Protein AF-A0A928N614-F1 (afdb_monomer)

Mean predicted aligned error: 18.53 Å

Radius of gyration: 40.93 Å; Cα contacts (8 Å, |Δi|>4): 84; chains: 1; bounding box: 76×38×118 Å

Sequence (234 aa):
MSEKIKNEPFMEVTYNGEKIPLTYEDSVTLAQKGMNYDKLNEKNTKLSEEIKNLTKINEGLEKIAKKLNISSEELILGLEEESVKEDILSFSKDNNIPFEYAKKLKDMEEKITALEKEKEELIPIKKKNDEISEFKKIYPDIDEREIDPEILKEWEESKRPLKDVYSELTLKKMLKEKSATKSNKENEDSSSGSVAGLPEREEEFTDELIRNMSDKEFNKNFTKILKQYKKGDR

Solvent-accessible surface area (backbone atoms only — not comparable to full-atom values): 13416 Å² total; per-residue (Å²): 135,78,70,70,72,54,75,42,73,65,48,76,46,75,57,98,86,43,78,41,76,30,27,56,64,55,48,52,51,51,50,54,51,48,56,51,47,51,55,49,48,55,50,49,52,52,50,51,51,50,50,54,50,50,52,53,50,50,54,51,46,45,54,51,14,59,74,72,73,46,51,51,66,57,48,49,53,53,51,50,54,48,51,52,50,50,53,32,47,50,53,8,60,77,68,73,43,58,54,74,56,34,44,52,50,51,59,46,50,55,51,49,53,51,52,50,52,52,47,61,64,45,48,60,56,49,52,50,52,52,45,50,53,53,33,41,72,78,40,71,88,56,58,82,86,73,57,54,68,70,47,55,49,49,28,72,72,67,75,50,61,55,54,57,46,45,53,54,52,52,50,51,49,54,50,49,51,53,50,51,53,48,52,49,48,53,49,51,66,58,61,74,60,75,96,77,82,74,84,74,77,80,80,80,82,46,77,68,57,64,70,71,48,52,74,70,55,44,65,73,41,42,73,58,52,55,52,53,58,68,63,67,79,113

Secondary structure (DSSP, 8-state):
--SGGGSSEEEEEEETTEEEEEEHHHHHHHHHHHHHHHHHHHHHHHHHHHHHHHHHHHHHHHHHHHHHTS-HHHHHHHHHHHHHHHHHHHHHHHTT--HHHHHHHHHHHHHHHHHHHHHHHHHHHHHHHHHHHHHHHH-TTS-GGGS-HHHHHHHHHH---HHHHHHHHHHHHHHHHHHHHHHHHHHHHHHTS-------------HHHHHHS-HHHHHHHHHHHHHHHHHH--

Foldseek 3Di:
DPPVLQPDQPDWDQDPNDTDGDGPVRVVVVVVVVVVVVVVVVVVVVVVVVVVVVVVVLVVLCVVCVVVVHDSVVSVVVVVVVVVLVVLVVVCVVVVHDSVVSVVVVVVVVVVVVVVVVVVVVVVVVVVVVLVVVQCVVCVPDDPVPQDPVLVVCCVVVVDRSNVSSVVVVVVVVVVVVVVVVVVVVCVVVVVDDPPDDPDPLPDCDPVNLVPDDPVVCVVCVVVNVVNVVVVPD

pLDDT: mean 82.35, std 13.2, range [36.09, 96.31]

Structure (mmCIF, N/CA/C/O backbone):
data_AF-A0A928N614-F1
#
_entry.id   AF-A0A928N614-F1
#
loop_
_atom_site.group_PDB
_atom_site.id
_atom_site.type_symbol
_atom_site.label_atom_id
_atom_site.label_alt_id
_atom_site.label_comp_id
_atom_site.label_asym_id
_atom_site.label_entity_id
_atom_site.label_seq_id
_atom_site.pdbx_PDB_ins_code
_atom_site.Cartn_x
_atom_site.Cartn_y
_atom_site.Cartn_z
_atom_site.occupancy
_atom_site.B_iso_or_equiv
_atom_site.auth_seq_id
_atom_site.auth_comp_id
_atom_site.auth_asym_id
_atom_site.auth_atom_id
_atom_site.pdbx_PDB_model_num
ATOM 1 N N . MET A 1 1 ? -7.645 -11.265 48.212 1.00 41.94 1 MET A N 1
ATOM 2 C CA . MET A 1 1 ? -6.219 -11.419 48.600 1.00 41.94 1 MET A CA 1
ATOM 3 C C . MET A 1 1 ? -5.239 -11.127 47.450 1.00 41.94 1 MET A C 1
ATOM 5 O O . MET A 1 1 ? -4.048 -11.310 47.636 1.00 41.94 1 MET A O 1
ATOM 9 N N . SER A 1 2 ? -5.686 -10.628 46.293 1.00 48.91 2 SER A N 1
ATOM 10 C CA . SER A 1 2 ? -4.877 -10.517 45.065 1.00 48.91 2 SER A CA 1
ATOM 11 C C . SER A 1 2 ? -4.183 -9.165 44.835 1.00 48.91 2 SER A C 1
ATOM 13 O O . SER A 1 2 ? -3.320 -9.083 43.971 1.00 48.91 2 SER A O 1
ATOM 15 N N . GLU A 1 3 ? -4.519 -8.111 45.584 1.00 47.66 3 GLU A N 1
ATOM 16 C CA . GLU A 1 3 ? -3.975 -6.760 45.335 1.00 47.66 3 GLU A CA 1
ATOM 17 C C . GLU A 1 3 ? -2.678 -6.449 46.096 1.00 47.66 3 GLU A C 1
ATOM 19 O O . GLU A 1 3 ? -1.889 -5.630 45.637 1.00 47.66 3 GLU A O 1
ATOM 24 N N . LYS A 1 4 ? -2.399 -7.122 47.224 1.00 47.91 4 LYS A N 1
ATOM 25 C CA . LYS A 1 4 ? -1.196 -6.836 48.034 1.00 47.91 4 LYS A CA 1
ATOM 26 C C . LYS A 1 4 ? 0.117 -7.288 47.387 1.00 47.91 4 LYS A C 1
ATOM 28 O O . LYS A 1 4 ? 1.142 -6.676 47.640 1.00 47.91 4 LYS A O 1
ATOM 33 N N . ILE A 1 5 ? 0.080 -8.299 46.517 1.00 51.88 5 ILE A N 1
ATOM 34 C CA . ILE A 1 5 ? 1.278 -8.853 45.858 1.00 51.88 5 ILE A CA 1
ATOM 35 C C . ILE A 1 5 ? 1.792 -7.917 44.743 1.00 51.88 5 ILE A C 1
ATOM 37 O O . ILE A 1 5 ? 2.942 -8.011 44.331 1.00 51.88 5 ILE A O 1
ATOM 41 N N . LYS A 1 6 ? 0.966 -6.977 44.260 1.00 54.50 6 LYS A N 1
ATOM 42 C CA . LYS A 1 6 ? 1.327 -6.089 43.143 1.00 54.50 6 LYS A CA 1
ATOM 43 C C . LYS A 1 6 ? 2.288 -4.953 43.512 1.00 54.50 6 LYS A C 1
ATOM 45 O O . LYS A 1 6 ? 3.012 -4.496 42.640 1.00 54.50 6 LYS A O 1
ATOM 50 N N . ASN A 1 7 ? 2.311 -4.524 44.776 1.00 58.12 7 ASN A N 1
ATOM 51 C CA . ASN A 1 7 ? 3.038 -3.322 45.210 1.00 58.12 7 ASN A CA 1
ATOM 52 C C . ASN A 1 7 ? 4.252 -3.606 46.108 1.00 58.12 7 ASN A C 1
ATOM 54 O O . ASN A 1 7 ? 4.853 -2.667 46.626 1.00 58.12 7 ASN A O 1
ATOM 58 N N . GLU A 1 8 ? 4.616 -4.872 46.321 1.00 69.75 8 GLU A N 1
ATOM 59 C CA . GLU A 1 8 ? 5.829 -5.200 47.071 1.00 69.75 8 GLU A CA 1
ATOM 60 C C . GLU A 1 8 ? 7.064 -5.146 46.156 1.00 69.75 8 GLU A C 1
ATOM 62 O O . GLU A 1 8 ? 6.994 -5.566 44.994 1.00 69.75 8 GLU A O 1
ATOM 67 N N . PRO A 1 9 ? 8.199 -4.615 46.652 1.00 74.19 9 PRO A N 1
ATOM 68 C CA . PRO A 1 9 ? 9.441 -4.583 45.896 1.00 74.19 9 PRO A CA 1
ATOM 69 C C . PRO A 1 9 ? 9.894 -6.018 45.611 1.00 74.19 9 PRO A C 1
ATOM 71 O O . PRO A 1 9 ? 10.203 -6.788 46.517 1.00 74.19 9 PRO A O 1
ATOM 74 N N . PHE A 1 10 ? 9.893 -6.373 44.330 1.00 79.19 10 PHE A N 1
ATOM 75 C CA . PHE A 1 10 ? 10.194 -7.710 43.831 1.00 79.19 10 PHE A CA 1
ATOM 76 C C . PHE A 1 10 ? 11.683 -7.871 43.505 1.00 79.19 10 PHE A C 1
ATOM 78 O O . PHE A 1 10 ? 12.257 -8.934 43.733 1.00 79.19 10 PHE A O 1
ATOM 85 N N . MET A 1 11 ? 12.323 -6.820 42.986 1.00 80.38 11 MET A N 1
ATOM 86 C CA . MET A 1 11 ? 13.751 -6.817 42.662 1.00 80.38 11 MET A CA 1
ATOM 87 C C . MET A 1 11 ? 14.337 -5.404 42.693 1.00 80.38 11 MET A C 1
ATOM 89 O O . MET A 1 11 ? 13.613 -4.432 42.515 1.00 80.38 11 MET A O 1
ATOM 93 N N . GLU A 1 12 ? 15.653 -5.278 42.861 1.00 82.69 12 GLU A N 1
ATOM 94 C CA . GLU A 1 12 ? 16.365 -4.004 42.707 1.00 82.69 12 GLU A CA 1
ATOM 95 C C . GLU A 1 12 ? 17.097 -3.964 41.365 1.00 82.69 12 GLU A C 1
ATOM 97 O O . GLU A 1 12 ? 17.785 -4.917 40.993 1.00 82.69 12 GLU A O 1
ATOM 102 N N . VAL A 1 13 ? 16.973 -2.848 40.647 1.00 82.12 13 VAL A N 1
ATOM 103 C CA . VAL A 1 13 ? 17.718 -2.593 39.409 1.00 82.12 13 VAL A CA 1
ATOM 104 C C . VAL A 1 13 ? 18.521 -1.312 39.566 1.00 82.12 13 VAL A C 1
ATOM 106 O O . VAL A 1 13 ? 18.032 -0.311 40.087 1.00 82.12 13 VAL A O 1
ATOM 109 N N . THR A 1 14 ? 19.768 -1.341 39.105 1.00 82.44 14 THR A N 1
ATOM 110 C CA . THR A 1 14 ? 20.624 -0.157 39.075 1.00 82.44 14 THR A CA 1
ATOM 111 C C . THR A 1 14 ? 20.355 0.627 37.797 1.00 82.44 14 THR A C 1
ATOM 113 O O . THR A 1 14 ? 20.657 0.147 36.705 1.00 82.44 14 THR A O 1
ATOM 116 N N . TYR A 1 15 ? 19.829 1.843 37.921 1.00 77.56 15 TYR A N 1
ATOM 117 C CA . TYR A 1 15 ? 19.638 2.768 36.805 1.00 77.56 15 TYR A CA 1
ATOM 118 C C . TYR A 1 15 ? 20.447 4.037 37.074 1.00 77.56 15 TYR A C 1
ATOM 120 O O . TYR A 1 15 ? 20.303 4.655 38.123 1.00 77.56 15 TYR A O 1
ATOM 128 N N . ASN A 1 16 ? 21.353 4.396 36.158 1.00 77.75 16 ASN A N 1
ATOM 129 C CA . ASN A 1 16 ? 22.266 5.543 36.300 1.00 77.75 16 ASN A CA 1
ATOM 130 C C . ASN A 1 16 ? 23.069 5.577 37.621 1.00 77.75 16 ASN A C 1
ATOM 132 O O . ASN A 1 16 ? 23.417 6.644 38.115 1.00 77.75 16 ASN A O 1
ATOM 136 N N . GLY A 1 17 ? 23.388 4.407 38.183 1.00 81.00 17 GLY A N 1
ATOM 137 C CA . GLY A 1 17 ? 24.164 4.273 39.423 1.00 81.00 17 GLY A CA 1
ATOM 138 C C . GLY A 1 17 ? 23.334 4.275 40.711 1.00 81.00 17 GLY A C 1
ATOM 139 O O . GLY A 1 17 ? 23.876 3.949 41.765 1.00 81.00 17 GLY A O 1
ATOM 140 N N . GLU A 1 18 ? 22.031 4.553 40.639 1.00 80.31 18 GLU A N 1
ATOM 141 C CA . GLU A 1 18 ? 21.114 4.473 41.779 1.00 80.31 18 GLU A CA 1
ATOM 142 C C . GLU A 1 18 ? 20.377 3.131 41.792 1.00 80.31 18 GLU A C 1
ATOM 144 O O . GLU A 1 18 ? 19.958 2.623 40.748 1.00 80.31 18 GLU A O 1
ATOM 149 N N . LYS A 1 19 ? 20.229 2.537 42.981 1.00 85.38 19 LYS A N 1
ATOM 150 C CA . LYS A 1 19 ? 19.468 1.297 43.171 1.00 85.38 19 LYS A CA 1
ATOM 151 C C . LYS A 1 19 ? 17.994 1.633 43.336 1.00 85.38 19 LYS A C 1
ATOM 153 O O . LYS A 1 19 ? 17.614 2.256 44.325 1.00 85.38 19 LYS A O 1
ATOM 158 N N . ILE A 1 20 ? 17.181 1.209 42.378 1.00 84.38 20 ILE A N 1
ATOM 159 C CA . ILE A 1 20 ? 15.742 1.451 42.371 1.00 84.38 20 ILE A CA 1
ATOM 160 C C . ILE A 1 20 ? 15.031 0.125 42.670 1.00 84.38 20 ILE A C 1
ATOM 162 O O . ILE A 1 20 ? 15.214 -0.838 41.916 1.00 84.38 20 ILE A O 1
ATOM 166 N N . PRO A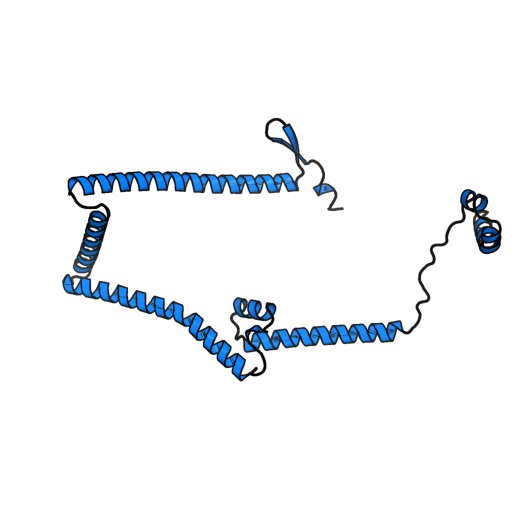 1 21 ? 14.228 0.043 43.746 1.00 82.19 21 PRO A N 1
ATOM 167 C CA . PRO A 1 21 ? 13.369 -1.108 43.976 1.00 82.19 21 PRO A CA 1
ATOM 168 C C . PRO A 1 21 ? 12.207 -1.086 42.974 1.00 82.19 21 PRO A C 1
ATOM 170 O O . PRO A 1 21 ? 11.504 -0.086 42.843 1.00 82.19 21 PRO A O 1
ATOM 173 N N . LEU A 1 22 ? 12.006 -2.192 42.263 1.00 82.50 22 LEU A N 1
ATOM 174 C CA . LEU A 1 22 ? 10.948 -2.381 41.275 1.00 82.50 22 LEU A CA 1
ATOM 175 C C . LEU A 1 22 ? 9.937 -3.412 41.761 1.00 82.50 22 LEU A C 1
ATOM 177 O O . LEU A 1 22 ? 10.295 -4.459 42.307 1.00 82.50 22 LEU A O 1
ATOM 181 N N . THR A 1 23 ? 8.664 -3.132 41.505 1.00 87.12 23 THR A N 1
ATOM 182 C CA . THR A 1 23 ? 7.587 -4.110 41.664 1.00 87.12 23 THR A CA 1
ATOM 183 C C . THR A 1 23 ? 7.607 -5.117 40.509 1.00 87.12 23 THR A C 1
ATOM 185 O O . THR A 1 23 ? 8.233 -4.898 39.466 1.00 87.12 23 THR A O 1
ATOM 188 N N . TYR A 1 24 ? 6.900 -6.238 40.666 1.00 80.62 24 TYR A N 1
ATOM 189 C CA . TYR A 1 24 ? 6.773 -7.234 39.599 1.00 80.62 24 TYR A CA 1
ATOM 190 C C . TYR A 1 24 ? 6.153 -6.638 38.318 1.00 80.62 24 TYR A C 1
ATOM 192 O O . TYR A 1 24 ? 6.678 -6.850 37.226 1.00 80.62 24 TYR A O 1
ATOM 200 N N . GLU A 1 25 ? 5.085 -5.843 38.436 1.00 82.12 25 GLU A N 1
ATOM 201 C CA . GLU A 1 25 ? 4.383 -5.239 37.290 1.00 82.12 25 GLU A CA 1
ATOM 202 C C . GLU A 1 25 ? 5.263 -4.212 36.550 1.00 82.12 25 GLU A C 1
ATOM 204 O O . GLU A 1 25 ? 5.321 -4.210 35.313 1.00 82.12 25 GLU A O 1
ATOM 209 N N . ASP A 1 26 ? 6.042 -3.420 37.293 1.00 82.62 26 ASP A N 1
ATOM 210 C CA . ASP A 1 26 ? 7.002 -2.476 36.713 1.00 82.62 26 ASP A CA 1
ATOM 211 C C . ASP A 1 26 ? 8.155 -3.196 36.007 1.00 82.62 26 ASP A C 1
ATOM 213 O O . ASP A 1 26 ? 8.561 -2.790 34.916 1.00 82.62 26 ASP A O 1
ATOM 217 N N . SER A 1 27 ? 8.652 -4.301 36.577 1.00 81.00 27 SER A N 1
ATOM 218 C CA . SER A 1 27 ? 9.713 -5.105 35.958 1.00 81.00 27 SER A CA 1
ATOM 219 C C . SER A 1 27 ? 9.273 -5.722 34.626 1.00 81.00 27 SER A C 1
ATOM 221 O O . SER A 1 27 ? 10.011 -5.657 33.642 1.00 81.00 27 SER A O 1
ATOM 223 N N . VAL A 1 28 ? 8.040 -6.237 34.549 1.00 83.62 28 VAL A N 1
ATOM 224 C CA . VAL A 1 28 ? 7.465 -6.781 33.311 1.00 83.62 28 VAL A CA 1
ATOM 225 C C . VAL A 1 28 ? 7.291 -5.672 32.276 1.00 83.62 28 VAL A C 1
ATOM 227 O O . VAL A 1 28 ? 7.656 -5.847 31.113 1.00 83.62 28 VAL A O 1
ATOM 230 N N . THR A 1 29 ? 6.794 -4.509 32.697 1.00 84.81 29 THR A N 1
ATOM 231 C CA . THR A 1 29 ? 6.603 -3.350 31.817 1.00 84.81 29 THR A CA 1
ATOM 232 C C . THR A 1 29 ? 7.933 -2.834 31.264 1.00 84.81 29 THR A C 1
ATOM 234 O O . THR A 1 29 ? 8.040 -2.544 30.071 1.00 84.81 29 THR A O 1
ATOM 237 N N . LEU A 1 30 ? 8.971 -2.737 32.098 1.00 85.62 30 LEU A N 1
ATOM 238 C CA . LEU A 1 30 ? 10.314 -2.334 31.676 1.00 85.62 30 LEU A CA 1
ATOM 239 C C . LEU A 1 30 ? 10.966 -3.375 30.764 1.00 85.62 30 LEU A C 1
ATOM 241 O O . LEU A 1 30 ? 11.569 -2.993 29.765 1.00 85.62 30 LEU A O 1
ATOM 245 N N . ALA A 1 31 ? 10.786 -4.670 31.036 1.00 84.88 31 ALA A N 1
ATOM 246 C CA . ALA A 1 31 ? 11.266 -5.738 30.162 1.00 84.88 31 ALA A CA 1
ATOM 247 C C . ALA A 1 31 ? 10.588 -5.689 28.782 1.00 84.88 31 ALA A C 1
ATOM 249 O O . ALA A 1 31 ? 11.266 -5.758 27.758 1.00 84.88 31 ALA A O 1
ATOM 250 N N . GLN A 1 32 ? 9.267 -5.487 28.732 1.00 85.19 32 GLN A N 1
ATOM 251 C CA . GLN A 1 32 ? 8.533 -5.310 27.474 1.00 85.19 32 GLN A CA 1
ATOM 252 C C . GLN A 1 32 ? 8.999 -4.063 26.712 1.00 85.19 32 GLN A C 1
ATOM 254 O O . GLN A 1 32 ? 9.184 -4.113 25.496 1.00 85.19 32 GLN A O 1
ATOM 259 N N . LYS A 1 33 ? 9.230 -2.948 27.416 1.00 87.25 33 LYS A N 1
ATOM 260 C CA . LYS A 1 33 ? 9.783 -1.724 26.819 1.00 87.25 33 LYS A CA 1
ATOM 261 C C . LYS A 1 33 ? 11.199 -1.937 26.288 1.00 87.25 33 LYS A C 1
ATOM 263 O O . LYS A 1 33 ? 11.472 -1.483 25.184 1.00 87.25 33 LYS A O 1
ATOM 268 N N . GLY A 1 34 ? 12.053 -2.658 27.013 1.00 86.94 34 GLY A N 1
ATOM 269 C CA . GLY A 1 34 ? 13.394 -3.042 26.566 1.00 86.94 34 GLY A CA 1
ATOM 270 C C . GLY A 1 34 ? 13.348 -3.883 25.293 1.00 86.94 34 GLY A C 1
ATOM 271 O O . GLY A 1 34 ? 13.943 -3.504 24.294 1.00 86.94 34 GLY A O 1
ATOM 272 N N . MET A 1 35 ? 12.525 -4.937 25.266 1.00 86.25 35 MET A N 1
ATOM 273 C CA . MET A 1 35 ? 12.340 -5.770 24.068 1.00 86.25 35 MET A CA 1
ATOM 274 C C . MET A 1 35 ? 11.818 -4.975 22.863 1.00 86.25 35 MET A C 1
ATOM 276 O O . MET A 1 35 ? 12.218 -5.222 21.726 1.00 86.25 35 MET A O 1
ATOM 280 N N . ASN A 1 36 ? 10.910 -4.023 23.088 1.00 88.44 36 ASN A N 1
ATOM 281 C CA . ASN A 1 36 ? 10.414 -3.151 22.025 1.00 88.44 36 ASN A CA 1
ATOM 282 C C . ASN A 1 36 ? 11.480 -2.149 21.563 1.00 88.44 36 ASN A C 1
ATOM 284 O O . ASN A 1 36 ? 11.568 -1.872 20.367 1.00 88.44 36 ASN A O 1
ATOM 288 N N . TYR A 1 37 ? 12.292 -1.629 22.485 1.00 88.50 37 TYR A N 1
ATOM 289 C CA . TYR A 1 37 ? 13.404 -0.736 22.178 1.00 88.50 37 TYR A CA 1
ATOM 290 C C . TYR A 1 37 ? 14.489 -1.451 21.372 1.00 88.50 37 TYR A C 1
ATOM 292 O O . TYR A 1 37 ? 14.928 -0.910 20.364 1.00 88.50 37 TYR A O 1
ATOM 300 N N . ASP A 1 38 ? 14.845 -2.683 21.734 1.00 88.38 38 ASP A N 1
ATOM 301 C CA . ASP A 1 38 ? 15.808 -3.499 20.992 1.00 88.38 38 ASP A CA 1
ATOM 302 C C . ASP A 1 38 ? 15.326 -3.756 19.563 1.00 88.38 38 ASP A C 1
ATOM 304 O O . ASP A 1 38 ? 16.053 -3.488 18.609 1.00 88.38 38 ASP A O 1
ATOM 308 N N . LYS A 1 39 ? 14.059 -4.157 19.383 1.00 90.31 39 LYS A N 1
ATOM 309 C CA . LYS A 1 39 ? 13.456 -4.323 18.047 1.00 90.31 39 LYS A CA 1
ATOM 310 C C . LYS A 1 39 ? 13.459 -3.028 17.237 1.00 90.31 39 LYS A C 1
ATOM 312 O O . LYS A 1 39 ? 13.706 -3.049 16.031 1.00 90.31 39 LYS A O 1
ATOM 317 N N . LEU A 1 40 ? 13.154 -1.899 17.875 1.00 89.44 40 LEU A N 1
ATOM 318 C CA . LEU A 1 40 ? 13.176 -0.593 17.221 1.00 89.44 40 LEU A CA 1
ATOM 319 C C . LEU A 1 40 ? 14.604 -0.200 16.831 1.00 89.44 40 LEU A C 1
ATOM 321 O O . LEU A 1 40 ? 14.820 0.298 15.729 1.00 89.44 40 LEU A O 1
ATOM 325 N N . ASN A 1 41 ? 15.574 -0.457 17.704 1.00 92.19 41 ASN A N 1
ATOM 326 C CA . ASN A 1 41 ? 16.980 -0.191 17.455 1.00 92.19 41 ASN A CA 1
ATOM 327 C C . ASN A 1 41 ? 17.514 -1.071 16.318 1.00 92.19 41 ASN A C 1
ATOM 329 O O . ASN A 1 41 ? 18.122 -0.543 15.399 1.00 92.19 41 ASN A O 1
ATOM 333 N N . GLU A 1 42 ? 17.195 -2.368 16.296 1.00 91.00 42 GLU A N 1
ATOM 334 C CA . GLU A 1 42 ? 17.503 -3.266 15.174 1.00 91.00 42 GLU A CA 1
ATOM 335 C C . GLU A 1 42 ? 16.880 -2.797 13.853 1.00 91.00 42 GLU A C 1
ATOM 337 O O . GLU A 1 42 ? 17.496 -2.890 12.792 1.00 91.00 42 GLU A O 1
ATOM 342 N N . LYS A 1 43 ? 15.641 -2.295 13.885 1.00 91.56 43 LYS A N 1
ATOM 343 C CA . LYS A 1 43 ? 15.010 -1.721 12.693 1.00 91.56 43 LYS A CA 1
ATOM 344 C C . LYS A 1 43 ? 15.743 -0.457 12.244 1.00 91.56 43 LYS A C 1
ATOM 346 O O . LYS A 1 43 ? 15.982 -0.285 11.054 1.00 91.56 43 LYS A O 1
ATOM 351 N N . ASN A 1 44 ? 16.124 0.405 13.182 1.00 90.62 44 ASN A N 1
ATOM 352 C CA . ASN A 1 44 ? 16.846 1.639 12.891 1.00 90.62 44 ASN A CA 1
ATOM 353 C C . ASN A 1 44 ? 18.264 1.382 12.374 1.00 90.62 44 ASN A C 1
ATOM 355 O O . ASN A 1 44 ? 18.705 2.085 11.468 1.00 90.62 44 ASN A O 1
ATOM 359 N N . THR A 1 45 ? 18.974 0.381 12.898 1.00 91.94 45 THR A N 1
ATOM 360 C CA . THR A 1 45 ? 20.296 0.003 12.386 1.00 91.94 45 THR A CA 1
ATOM 361 C C . THR A 1 45 ? 20.187 -0.531 10.964 1.00 91.94 45 THR A C 1
ATOM 363 O O . THR A 1 45 ? 20.901 -0.037 10.095 1.00 91.94 45 THR A O 1
ATOM 366 N N . LYS A 1 46 ? 19.228 -1.427 10.690 1.00 92.56 46 LYS A N 1
ATOM 367 C CA . LYS A 1 46 ? 18.942 -1.914 9.328 1.00 92.56 46 LYS A CA 1
ATOM 368 C C . LYS A 1 46 ? 18.611 -0.774 8.366 1.00 92.56 46 LYS A C 1
ATOM 370 O O . LYS A 1 46 ? 19.209 -0.686 7.301 1.00 92.56 46 LYS A O 1
ATOM 375 N N . LEU A 1 47 ? 17.718 0.136 8.760 1.00 92.75 47 LEU A N 1
ATOM 376 C CA . LEU A 1 47 ? 17.371 1.306 7.948 1.00 92.75 47 LEU A CA 1
ATOM 377 C C . LEU A 1 47 ? 18.578 2.225 7.725 1.00 92.75 47 LEU A C 1
ATOM 379 O O . LEU A 1 47 ? 18.769 2.740 6.630 1.00 92.75 47 LEU A O 1
ATOM 383 N N . SER A 1 48 ? 19.423 2.427 8.738 1.00 91.94 48 SER A N 1
ATOM 384 C CA . SER A 1 48 ? 20.641 3.231 8.599 1.00 91.94 48 SER A CA 1
ATOM 385 C C . SER A 1 48 ? 21.641 2.596 7.630 1.00 91.94 48 SER A C 1
ATOM 387 O O . SER A 1 48 ? 22.266 3.303 6.839 1.00 91.94 48 SER A O 1
ATOM 389 N N . GLU A 1 49 ? 21.792 1.273 7.663 1.00 92.81 49 GLU A N 1
ATOM 390 C CA . GLU A 1 49 ? 22.612 0.529 6.704 1.00 92.81 49 GLU A CA 1
ATOM 391 C C . GLU A 1 49 ? 22.046 0.616 5.284 1.00 92.81 49 GLU A C 1
ATOM 393 O O . GLU A 1 49 ? 22.797 0.877 4.344 1.00 92.81 49 GLU A O 1
ATOM 398 N N . GLU A 1 50 ? 20.730 0.478 5.129 1.00 93.12 50 GLU A N 1
ATOM 399 C CA . GLU A 1 50 ? 20.039 0.624 3.848 1.00 93.12 50 GLU A CA 1
ATOM 400 C C . GLU A 1 50 ? 20.221 2.030 3.267 1.00 93.12 50 GLU A C 1
ATOM 402 O O . GLU A 1 50 ? 20.645 2.167 2.122 1.00 93.12 50 GLU A O 1
ATOM 407 N N . ILE A 1 51 ? 20.032 3.077 4.078 1.00 92.25 51 ILE A N 1
ATOM 408 C CA . ILE A 1 51 ? 20.284 4.466 3.674 1.00 92.25 51 ILE A CA 1
ATOM 409 C C . ILE A 1 51 ? 21.735 4.638 3.222 1.00 92.25 51 ILE A C 1
ATOM 411 O O . ILE A 1 51 ? 21.976 5.194 2.155 1.00 92.25 51 ILE A O 1
ATOM 415 N N . LYS A 1 52 ? 22.714 4.122 3.978 1.00 93.69 52 LYS A N 1
ATOM 416 C CA . LYS A 1 52 ? 24.131 4.191 3.581 1.00 93.69 52 LYS A CA 1
ATOM 417 C C . LYS A 1 52 ? 24.389 3.496 2.245 1.00 93.69 52 LYS A C 1
ATOM 419 O O . LYS A 1 52 ? 25.204 3.980 1.459 1.00 93.69 52 LYS A O 1
ATOM 424 N N . ASN A 1 53 ? 23.735 2.367 1.989 1.00 92.69 53 ASN A N 1
ATOM 425 C CA . ASN A 1 53 ? 23.861 1.655 0.721 1.00 92.69 53 ASN A CA 1
ATOM 426 C C . ASN A 1 53 ? 23.231 2.449 -0.430 1.00 92.69 53 ASN A C 1
ATOM 428 O O . ASN A 1 53 ? 23.874 2.610 -1.465 1.00 92.69 53 ASN A O 1
ATOM 432 N N . LEU A 1 54 ? 22.039 3.018 -0.230 1.00 91.62 54 LEU A N 1
ATOM 433 C CA . LEU A 1 54 ? 21.375 3.878 -1.212 1.00 91.62 54 LEU A CA 1
ATOM 434 C C . LEU A 1 54 ? 22.203 5.128 -1.529 1.00 91.62 54 LEU A C 1
ATOM 436 O O . LEU A 1 54 ? 22.373 5.461 -2.699 1.00 91.62 54 LEU A O 1
ATOM 440 N N . THR A 1 55 ? 22.798 5.776 -0.522 1.00 91.31 55 THR A N 1
ATOM 441 C CA . THR A 1 55 ? 23.702 6.915 -0.738 1.00 91.31 55 THR A CA 1
ATOM 442 C C . THR A 1 55 ? 24.889 6.521 -1.615 1.00 91.31 55 THR A C 1
ATOM 444 O O . THR A 1 55 ? 25.189 7.218 -2.579 1.00 91.31 55 THR A O 1
ATOM 447 N N . LYS A 1 56 ? 25.533 5.377 -1.346 1.00 92.69 56 LYS A N 1
ATOM 448 C CA . LYS A 1 56 ? 26.655 4.886 -2.168 1.00 92.69 56 LYS A CA 1
ATOM 449 C C . LYS A 1 56 ? 26.241 4.591 -3.609 1.00 92.69 56 LYS A C 1
ATOM 451 O O . LYS A 1 56 ? 27.007 4.881 -4.526 1.00 92.69 56 LYS A O 1
ATOM 456 N N . ILE A 1 57 ? 25.061 4.002 -3.808 1.00 91.19 57 ILE A N 1
ATOM 457 C CA . ILE A 1 57 ? 24.508 3.746 -5.144 1.00 91.19 57 ILE A CA 1
ATOM 458 C C . ILE A 1 57 ? 24.291 5.073 -5.870 1.00 91.19 57 ILE A C 1
ATOM 460 O O . ILE A 1 57 ? 24.762 5.225 -6.994 1.00 91.19 57 ILE A O 1
ATOM 464 N N . ASN A 1 58 ? 23.667 6.049 -5.209 1.00 89.75 58 ASN A N 1
ATOM 465 C CA . ASN A 1 58 ? 23.397 7.354 -5.800 1.00 89.75 58 ASN A CA 1
ATOM 466 C C . ASN A 1 58 ? 24.692 8.098 -6.167 1.00 89.75 58 ASN A C 1
ATOM 468 O O . ASN A 1 58 ? 24.834 8.587 -7.281 1.00 89.75 58 ASN A O 1
ATOM 472 N N . GLU A 1 59 ? 25.701 8.087 -5.291 1.00 91.62 59 GLU A N 1
ATOM 473 C CA . GLU A 1 59 ? 27.035 8.617 -5.609 1.00 91.62 59 GLU A CA 1
ATOM 474 C C . GLU A 1 59 ? 27.683 7.905 -6.810 1.00 91.62 59 GLU A C 1
ATOM 476 O O . GLU A 1 59 ? 28.425 8.514 -7.586 1.00 91.62 59 GLU A O 1
ATOM 481 N N . GLY A 1 60 ? 27.451 6.597 -6.952 1.00 90.62 60 GLY A N 1
ATOM 482 C CA . GLY A 1 60 ? 27.880 5.810 -8.105 1.00 90.62 60 GLY A CA 1
ATOM 483 C C . GLY A 1 60 ? 27.198 6.262 -9.396 1.00 90.62 60 GLY A C 1
ATOM 484 O O . GLY A 1 60 ? 27.887 6.525 -10.384 1.00 90.62 60 GLY A O 1
ATOM 485 N N . LEU A 1 61 ? 25.872 6.412 -9.366 1.00 90.38 61 LEU A N 1
ATOM 486 C CA . LEU A 1 61 ? 25.069 6.905 -10.487 1.00 90.38 61 LEU A CA 1
ATOM 487 C C . LEU A 1 61 ? 25.478 8.327 -10.880 1.00 90.38 61 LEU A C 1
ATOM 489 O O . LEU A 1 61 ? 25.749 8.570 -12.051 1.00 90.38 61 LEU A O 1
ATOM 493 N N . GLU A 1 62 ? 25.668 9.232 -9.918 1.00 91.81 62 GLU A N 1
ATOM 494 C CA . GLU A 1 62 ? 26.149 10.593 -10.181 1.00 91.81 62 GLU A CA 1
ATOM 495 C C . GLU A 1 62 ? 27.521 10.613 -10.864 1.00 91.81 62 GLU A C 1
ATOM 497 O O . GLU A 1 62 ? 27.780 11.436 -11.743 1.00 91.81 62 GLU A O 1
ATOM 502 N N . LYS A 1 63 ? 28.439 9.721 -10.470 1.00 93.00 63 LYS A N 1
ATOM 503 C CA . LYS A 1 63 ? 29.757 9.612 -11.119 1.00 93.00 63 LYS A CA 1
ATOM 504 C C . LYS A 1 63 ? 29.632 9.141 -12.564 1.00 93.00 63 LYS A C 1
ATOM 506 O O . LYS A 1 63 ? 30.400 9.601 -13.407 1.00 93.00 63 LYS A O 1
ATOM 511 N N . ILE A 1 64 ? 28.713 8.220 -12.847 1.00 92.25 64 ILE A N 1
ATOM 512 C CA . ILE A 1 64 ? 28.448 7.735 -14.207 1.00 92.25 64 ILE A CA 1
ATOM 513 C C . ILE A 1 64 ? 27.800 8.847 -15.035 1.00 92.25 64 ILE A C 1
ATOM 515 O O . ILE A 1 64 ? 28.305 9.164 -16.110 1.00 92.25 64 ILE A O 1
ATOM 519 N N . ALA A 1 65 ? 26.773 9.505 -14.499 1.00 93.81 65 ALA A N 1
ATOM 520 C CA . ALA A 1 65 ? 26.085 10.624 -15.134 1.00 93.81 65 ALA A CA 1
ATOM 521 C C . ALA A 1 65 ? 27.066 11.753 -15.499 1.00 93.81 65 ALA A C 1
ATOM 523 O O . ALA A 1 65 ? 27.128 12.179 -16.651 1.00 93.81 65 ALA A O 1
ATOM 524 N N . LYS A 1 66 ? 27.964 12.129 -14.572 1.00 93.44 66 LYS A N 1
ATOM 525 C CA . LYS A 1 66 ? 29.041 13.109 -14.822 1.00 93.44 66 LYS A CA 1
ATOM 526 C C . LYS A 1 66 ? 30.005 12.686 -15.933 1.00 93.44 66 LYS A C 1
ATOM 528 O O . LYS A 1 66 ? 30.438 13.537 -16.702 1.00 93.44 66 LYS A O 1
ATOM 533 N N . LYS A 1 67 ? 30.358 11.399 -16.038 1.00 94.19 67 LYS A N 1
ATOM 534 C CA . LYS A 1 67 ? 31.222 10.891 -17.126 1.00 94.19 67 LYS A CA 1
ATOM 535 C C . LYS A 1 67 ? 30.535 10.950 -18.486 1.00 94.19 67 LYS A C 1
ATOM 537 O O . LYS A 1 67 ? 31.200 11.194 -19.486 1.00 94.19 67 LYS A O 1
ATOM 542 N N . LEU A 1 68 ? 29.230 10.697 -18.505 1.00 93.69 68 LEU A N 1
ATOM 543 C CA . LEU A 1 68 ? 28.396 10.736 -19.703 1.00 93.69 68 LEU A CA 1
ATOM 544 C C . LEU A 1 68 ? 27.902 12.154 -20.032 1.00 93.69 68 LEU A C 1
ATOM 546 O O . LEU A 1 68 ? 27.315 12.358 -21.089 1.00 93.69 68 LEU A O 1
ATOM 550 N N . ASN A 1 69 ? 28.186 13.129 -19.162 1.00 94.69 69 ASN A N 1
ATOM 551 C CA . ASN A 1 69 ? 27.749 14.518 -19.273 1.00 94.69 69 ASN A CA 1
ATOM 552 C C . ASN A 1 69 ? 26.217 14.659 -19.396 1.00 94.69 69 ASN A C 1
ATOM 554 O O . ASN A 1 69 ? 25.724 15.504 -20.141 1.00 94.69 69 ASN A O 1
ATOM 558 N N . ILE A 1 70 ? 25.492 13.816 -18.658 1.00 94.31 70 ILE A N 1
ATOM 559 C CA . ILE A 1 70 ? 24.028 13.813 -18.519 1.00 94.31 70 ILE A CA 1
ATOM 560 C C . ILE A 1 70 ? 23.658 13.988 -17.043 1.00 94.31 70 ILE A C 1
ATOM 562 O O . ILE A 1 70 ? 24.510 13.837 -16.160 1.00 94.31 70 ILE A O 1
ATOM 566 N N . SER A 1 71 ? 22.400 14.310 -16.759 1.00 92.81 71 SER A N 1
ATOM 567 C CA . SER A 1 71 ? 21.896 14.325 -15.380 1.00 92.81 71 SER A CA 1
ATOM 568 C C . SER A 1 71 ? 21.704 12.906 -14.828 1.00 92.81 71 SER A C 1
ATOM 570 O O . SER A 1 71 ? 21.592 11.933 -15.578 1.00 92.81 71 SER A O 1
ATOM 572 N N . SER A 1 72 ? 21.684 12.771 -13.499 1.00 88.12 72 SER A N 1
ATOM 573 C CA . SER A 1 72 ? 21.420 11.480 -12.849 1.00 88.12 72 SER A CA 1
ATOM 574 C C . SER A 1 72 ? 20.006 10.987 -13.153 1.00 88.12 72 SER A C 1
ATOM 576 O O . SER A 1 72 ? 19.806 9.793 -13.347 1.00 88.12 72 SER A O 1
ATOM 578 N N . GLU A 1 73 ? 19.044 11.902 -13.250 1.00 89.88 73 GLU A N 1
ATOM 579 C CA . GLU A 1 73 ? 17.662 11.615 -13.622 1.00 89.88 73 GLU A CA 1
ATOM 580 C C . GLU A 1 73 ? 17.565 11.073 -15.054 1.00 89.88 73 GLU A C 1
ATOM 582 O O . GLU A 1 73 ? 16.919 10.054 -15.279 1.00 89.88 73 GLU A O 1
ATOM 587 N N . GLU A 1 74 ? 18.253 11.692 -16.018 1.00 91.31 74 GLU A N 1
ATOM 588 C CA . GLU A 1 74 ? 18.307 11.197 -17.403 1.00 91.31 74 GLU A CA 1
ATOM 589 C C . GLU A 1 74 ? 18.978 9.823 -17.504 1.00 91.31 74 GLU A C 1
ATOM 591 O O . GLU A 1 74 ?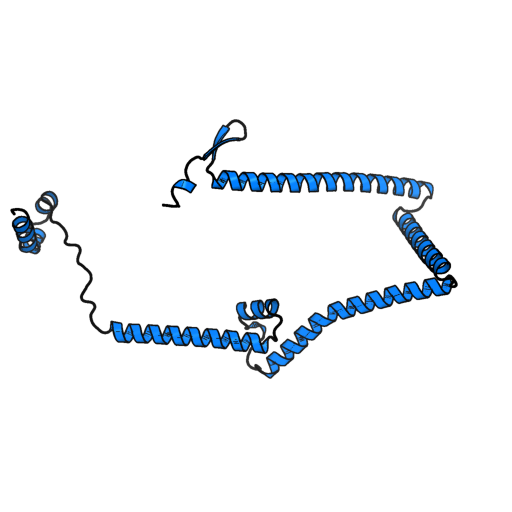 18.535 8.978 -18.281 1.00 91.31 74 GLU A O 1
ATOM 596 N N . LEU A 1 75 ? 20.025 9.574 -16.708 1.00 92.38 75 LEU A N 1
ATOM 597 C CA . LEU A 1 75 ? 20.661 8.259 -16.638 1.00 92.38 75 LEU A CA 1
ATOM 598 C C . LEU A 1 75 ? 19.686 7.195 -16.118 1.00 92.38 75 LEU A C 1
ATOM 600 O O . LEU A 1 75 ? 19.609 6.115 -16.697 1.00 92.38 75 LEU A O 1
ATOM 604 N N . ILE A 1 76 ? 18.952 7.492 -15.042 1.00 91.81 76 ILE A N 1
ATOM 605 C CA . ILE A 1 76 ? 17.969 6.568 -14.459 1.00 91.81 76 ILE A CA 1
ATOM 606 C C . ILE A 1 76 ? 16.856 6.276 -15.463 1.00 91.81 76 ILE A C 1
ATOM 608 O O . ILE A 1 76 ? 16.577 5.109 -15.715 1.00 91.81 76 ILE A O 1
ATOM 612 N N . LEU A 1 77 ? 16.295 7.306 -16.102 1.00 91.56 77 LEU A N 1
ATOM 613 C CA . LEU A 1 77 ? 15.277 7.135 -17.141 1.00 91.56 77 LEU A CA 1
ATOM 614 C C . LEU A 1 77 ? 15.782 6.257 -18.294 1.00 91.56 77 LEU A C 1
ATOM 616 O O . LEU A 1 77 ? 15.071 5.368 -18.755 1.00 91.56 77 LEU A O 1
ATOM 620 N N . GLY A 1 78 ? 17.027 6.456 -18.734 1.00 91.31 78 GLY A N 1
ATOM 621 C CA . GLY A 1 78 ? 17.639 5.618 -19.765 1.00 91.31 78 GLY A CA 1
ATOM 622 C C . GLY A 1 78 ? 17.779 4.152 -19.344 1.00 91.31 78 GLY A C 1
ATOM 623 O O . GLY A 1 78 ? 17.474 3.259 -20.133 1.00 91.31 78 GLY A O 1
ATOM 624 N N . LEU A 1 79 ? 18.194 3.901 -18.098 1.00 91.62 79 LEU A N 1
ATOM 625 C CA . LEU A 1 79 ? 18.305 2.550 -17.537 1.00 91.62 79 LEU A CA 1
ATOM 626 C C . LEU A 1 79 ? 16.935 1.875 -17.378 1.00 91.62 79 LEU A C 1
ATOM 628 O O . LEU A 1 79 ? 16.805 0.686 -17.658 1.00 91.62 79 LEU A O 1
ATOM 632 N N . GLU A 1 80 ? 15.911 2.621 -16.962 1.00 91.31 80 GLU A N 1
ATOM 633 C CA . GLU A 1 80 ? 14.534 2.128 -16.869 1.00 91.31 80 GLU A CA 1
ATOM 634 C C . GLU A 1 80 ? 13.996 1.739 -18.249 1.00 91.31 80 GLU A C 1
ATOM 636 O O . GLU A 1 80 ? 13.473 0.639 -18.424 1.00 91.31 80 GLU A O 1
ATOM 641 N N . GLU A 1 81 ? 14.184 2.592 -19.260 1.00 90.50 81 GLU A N 1
ATOM 642 C CA . GLU A 1 81 ? 13.801 2.264 -20.634 1.00 90.50 81 GLU A CA 1
ATOM 643 C C . GLU A 1 81 ? 14.528 1.026 -21.171 1.00 90.50 81 GLU A C 1
ATOM 645 O O . GLU A 1 81 ? 13.944 0.245 -21.926 1.00 90.50 81 GLU A O 1
ATOM 650 N N . GLU A 1 82 ? 15.810 0.865 -20.843 1.00 91.31 82 GLU A N 1
ATOM 651 C CA . GLU A 1 82 ? 16.607 -0.288 -21.258 1.00 91.31 82 GLU A CA 1
ATOM 652 C C . GLU A 1 82 ? 16.127 -1.574 -20.576 1.00 91.31 82 GLU A C 1
ATOM 654 O O . GLU A 1 82 ? 15.897 -2.567 -21.267 1.00 91.31 82 GLU A O 1
ATOM 659 N N . SER A 1 83 ? 15.846 -1.526 -19.270 1.00 91.25 83 SER A N 1
ATOM 660 C CA . SER A 1 83 ? 15.246 -2.641 -18.525 1.00 91.25 83 SER A CA 1
ATOM 661 C C . SER A 1 83 ? 13.896 -3.048 -19.116 1.00 91.25 83 SER A C 1
ATOM 663 O O . SER A 1 83 ? 13.670 -4.221 -19.398 1.00 91.25 83 SER A O 1
ATOM 665 N N . VAL A 1 84 ? 13.009 -2.082 -19.388 1.00 91.50 84 VAL A N 1
ATOM 666 C CA . VAL A 1 84 ? 11.700 -2.353 -20.007 1.00 91.50 84 VAL A CA 1
ATOM 667 C C . VAL A 1 84 ? 11.868 -2.976 -21.395 1.00 91.50 84 VAL A C 1
ATOM 669 O O . VAL A 1 84 ? 11.147 -3.907 -21.758 1.00 91.50 84 VAL A O 1
ATOM 672 N N . LYS A 1 85 ? 12.833 -2.505 -22.195 1.00 92.94 85 LYS A N 1
ATOM 673 C CA . LYS A 1 85 ? 13.137 -3.103 -23.505 1.00 92.94 85 LYS A CA 1
ATOM 674 C C . LYS A 1 85 ? 13.642 -4.539 -23.368 1.00 92.94 85 LYS A C 1
ATOM 676 O O . LYS A 1 85 ? 13.217 -5.380 -24.161 1.00 92.94 85 LYS A O 1
ATOM 681 N N . GLU A 1 86 ? 14.512 -4.833 -22.403 1.00 93.81 86 GLU A N 1
ATOM 682 C CA . GLU A 1 86 ? 14.984 -6.197 -22.128 1.00 93.81 86 GLU A CA 1
ATOM 683 C C . GLU A 1 86 ? 13.853 -7.124 -21.678 1.00 93.81 86 GLU A C 1
ATOM 685 O O . GLU A 1 86 ? 13.762 -8.250 -22.172 1.00 93.81 86 GLU A O 1
ATOM 690 N N . ASP A 1 87 ? 12.947 -6.647 -20.828 1.00 92.56 87 ASP A N 1
ATOM 691 C CA . ASP A 1 87 ? 11.776 -7.404 -20.380 1.00 92.56 87 ASP A CA 1
ATOM 692 C C . ASP A 1 87 ? 10.819 -7.714 -21.540 1.00 92.56 87 ASP A C 1
ATOM 694 O O . ASP A 1 87 ? 10.346 -8.841 -21.701 1.00 92.56 87 ASP A O 1
ATOM 698 N N . ILE A 1 88 ? 10.571 -6.742 -22.421 1.00 93.56 88 ILE A N 1
ATOM 699 C CA . ILE A 1 88 ? 9.772 -6.970 -23.632 1.00 93.56 88 ILE A CA 1
ATOM 700 C C . ILE A 1 88 ? 10.493 -7.943 -24.572 1.00 93.56 88 ILE A C 1
ATOM 702 O O . ILE A 1 88 ? 9.854 -8.795 -25.195 1.00 93.56 88 ILE A O 1
ATOM 706 N N . LEU A 1 89 ? 11.818 -7.836 -24.692 1.00 94.00 89 LEU A N 1
ATOM 707 C CA . LEU A 1 89 ? 12.617 -8.703 -25.552 1.00 94.00 89 LEU A CA 1
ATOM 708 C C . LEU A 1 89 ? 12.652 -10.147 -25.038 1.00 94.00 89 LEU A C 1
ATOM 710 O O . LEU A 1 89 ? 12.562 -11.074 -25.845 1.00 94.00 89 LEU A O 1
ATOM 714 N N . SER A 1 90 ? 12.778 -10.351 -23.727 1.00 94.12 90 SER A N 1
ATOM 715 C CA . SER A 1 90 ? 12.720 -11.676 -23.107 1.00 94.12 90 SER A CA 1
ATOM 716 C C . SER A 1 90 ? 11.332 -12.286 -23.294 1.00 94.12 90 SER A C 1
ATOM 718 O O . SER A 1 90 ? 11.222 -13.361 -23.879 1.00 94.12 90 SER A O 1
ATOM 720 N N . PHE A 1 91 ? 10.266 -11.540 -22.990 1.00 93.56 91 PHE A N 1
ATOM 721 C CA . PHE A 1 91 ? 8.888 -11.968 -23.234 1.00 93.56 91 PHE A CA 1
ATOM 722 C C . PHE A 1 91 ? 8.624 -12.308 -24.710 1.00 93.56 91 PHE A C 1
ATOM 724 O O . PHE A 1 91 ? 7.969 -13.306 -25.016 1.00 93.56 91 PHE A O 1
ATOM 731 N N . SER A 1 92 ? 9.154 -11.503 -25.636 1.00 96.00 92 SER A N 1
ATOM 732 C CA . SER A 1 92 ? 9.079 -11.736 -27.083 1.00 96.00 92 SER A CA 1
ATOM 733 C C . SER A 1 92 ? 9.736 -13.059 -27.485 1.00 96.00 92 SER A C 1
ATOM 735 O O . SER A 1 92 ? 9.138 -13.824 -28.244 1.00 96.00 92 SER A O 1
ATOM 737 N N . LYS A 1 93 ? 10.929 -13.353 -26.954 1.00 95.75 93 LYS A N 1
ATOM 738 C CA . LYS A 1 93 ? 11.659 -14.603 -27.213 1.00 95.75 93 LYS A CA 1
ATOM 739 C C . LYS A 1 93 ? 10.951 -15.811 -26.609 1.00 95.75 93 LYS A C 1
ATOM 741 O O . LYS A 1 93 ? 10.747 -16.795 -27.314 1.00 95.75 93 LYS A O 1
ATOM 746 N N . ASP A 1 94 ? 10.536 -15.713 -25.351 1.00 96.12 94 ASP A N 1
ATOM 747 C CA . ASP A 1 94 ? 9.916 -16.813 -24.606 1.00 96.12 94 ASP A CA 1
ATOM 748 C C . ASP A 1 94 ? 8.582 -17.239 -25.221 1.00 96.12 94 ASP A C 1
ATOM 750 O O . ASP A 1 94 ? 8.267 -18.426 -25.292 1.00 96.12 94 ASP A O 1
ATOM 754 N N . ASN A 1 95 ? 7.814 -16.271 -25.726 1.00 93.75 95 ASN A N 1
ATOM 755 C CA . ASN A 1 95 ? 6.521 -16.520 -26.359 1.00 93.75 95 ASN A CA 1
ATOM 756 C C . ASN A 1 95 ? 6.615 -16.659 -27.884 1.00 93.75 95 ASN A C 1
ATOM 758 O O . ASN A 1 95 ? 5.596 -16.867 -28.542 1.00 93.75 95 ASN A O 1
ATOM 762 N N . ASN A 1 96 ? 7.820 -16.553 -28.453 1.00 95.38 96 ASN A N 1
ATOM 763 C CA . ASN A 1 96 ? 8.077 -16.610 -29.890 1.00 95.38 96 ASN A CA 1
ATOM 764 C C . ASN A 1 96 ? 7.171 -15.661 -30.705 1.00 95.38 96 ASN A C 1
ATOM 766 O O . ASN A 1 96 ? 6.603 -16.028 -31.737 1.00 95.38 96 ASN A O 1
ATOM 770 N N . ILE A 1 97 ? 7.017 -14.430 -30.217 1.00 95.62 97 ILE A N 1
ATOM 771 C CA . ILE A 1 97 ? 6.213 -13.375 -30.843 1.00 95.62 97 ILE A CA 1
ATOM 772 C C . ILE A 1 97 ? 7.104 -12.206 -31.272 1.00 95.62 97 ILE A C 1
ATOM 774 O O . ILE A 1 97 ? 8.118 -11.947 -30.625 1.00 95.62 97 ILE A O 1
ATOM 778 N N . PRO A 1 98 ? 6.742 -11.444 -32.320 1.00 96.31 98 PRO A N 1
ATOM 779 C CA . PRO A 1 98 ? 7.487 -10.246 -32.700 1.00 96.31 98 PRO A CA 1
ATOM 780 C C . PRO A 1 98 ? 7.544 -9.204 -31.573 1.00 96.31 98 PRO A C 1
ATOM 782 O O . PRO A 1 98 ? 6.559 -9.007 -30.861 1.00 96.31 98 PRO A O 1
ATOM 785 N N . PHE A 1 99 ? 8.662 -8.480 -31.471 1.00 93.06 99 PHE A N 1
ATOM 786 C CA . PHE A 1 99 ? 8.892 -7.453 -30.443 1.00 93.06 99 PHE A CA 1
ATOM 787 C C . PHE A 1 99 ? 7.767 -6.408 -30.366 1.00 93.06 99 PHE A C 1
ATOM 789 O O . PHE A 1 99 ? 7.248 -6.131 -29.291 1.00 93.06 99 PHE A O 1
ATOM 796 N N . GLU A 1 100 ? 7.321 -5.881 -31.511 1.00 94.06 100 GLU A N 1
ATOM 797 C CA . GLU A 1 100 ? 6.221 -4.903 -31.569 1.00 94.06 100 GLU A CA 1
ATOM 798 C C . GLU A 1 100 ? 4.906 -5.454 -30.997 1.00 94.06 100 GLU A C 1
ATOM 800 O O . GLU A 1 100 ? 4.116 -4.730 -30.389 1.00 94.06 100 GLU A O 1
ATOM 805 N N . TYR A 1 101 ? 4.671 -6.757 -31.163 1.00 93.19 101 TYR A N 1
ATOM 806 C CA . TYR A 1 101 ? 3.492 -7.413 -30.614 1.00 93.19 101 TYR A CA 1
ATOM 807 C C . TYR A 1 101 ? 3.627 -7.627 -29.102 1.00 93.19 101 TYR A C 1
ATOM 809 O O . TYR A 1 101 ? 2.691 -7.328 -28.365 1.00 93.19 101 TYR A O 1
ATOM 817 N N . ALA A 1 102 ? 4.801 -8.064 -28.634 1.00 94.19 102 ALA A N 1
ATOM 818 C CA . ALA A 1 102 ? 5.123 -8.166 -27.210 1.00 94.19 102 ALA A CA 1
ATOM 819 C C . ALA A 1 102 ? 4.947 -6.824 -26.483 1.00 94.19 102 ALA A C 1
ATOM 821 O O . ALA A 1 102 ? 4.277 -6.769 -25.454 1.00 94.19 102 ALA A O 1
ATOM 822 N N . LYS A 1 103 ? 5.469 -5.737 -27.066 1.00 93.94 103 LYS A N 1
ATOM 823 C CA . LYS A 1 103 ? 5.311 -4.376 -26.545 1.00 93.94 103 LYS A CA 1
ATOM 824 C C . LYS A 1 103 ? 3.839 -4.000 -26.409 1.00 93.94 103 LYS A C 1
ATOM 826 O O . LYS A 1 103 ? 3.392 -3.617 -25.337 1.00 93.94 103 LYS A O 1
ATOM 831 N N . LYS A 1 104 ? 3.055 -4.186 -27.475 1.00 94.44 104 LYS A N 1
ATOM 832 C CA . LYS A 1 104 ? 1.620 -3.876 -27.460 1.00 94.44 104 LYS A CA 1
ATOM 833 C C . LYS A 1 104 ? 0.850 -4.681 -26.410 1.00 94.44 104 LYS A C 1
ATOM 835 O O . LYS A 1 104 ? -0.089 -4.151 -25.822 1.00 94.44 104 LYS A O 1
ATOM 840 N N . LEU A 1 105 ? 1.212 -5.948 -26.198 1.00 92.88 105 LEU A N 1
ATOM 841 C CA . LEU A 1 105 ? 0.603 -6.779 -25.159 1.00 92.88 105 LEU A CA 1
ATOM 842 C C . LEU A 1 105 ? 0.915 -6.250 -23.760 1.00 92.88 105 LEU A C 1
ATOM 844 O O . LEU A 1 105 ? -0.005 -6.144 -22.955 1.00 92.88 105 LEU A O 1
ATOM 848 N N . LYS A 1 106 ? 2.168 -5.866 -23.495 1.00 90.75 106 LYS A N 1
ATOM 849 C CA . LYS A 1 106 ? 2.569 -5.273 -22.214 1.00 90.75 106 LYS A CA 1
ATOM 850 C C . LYS A 1 106 ? 1.875 -3.935 -21.955 1.00 90.75 106 LYS A C 1
ATOM 852 O O . LYS A 1 106 ? 1.247 -3.778 -20.914 1.00 90.75 106 LYS A O 1
ATOM 857 N N . ASP A 1 107 ? 1.834 -3.051 -22.950 1.00 91.56 107 ASP A N 1
ATOM 858 C CA . ASP A 1 107 ? 1.093 -1.784 -22.862 1.00 91.56 107 ASP A CA 1
ATOM 859 C C . ASP A 1 107 ? -0.414 -2.007 -22.604 1.00 91.56 107 ASP A C 1
ATOM 861 O O 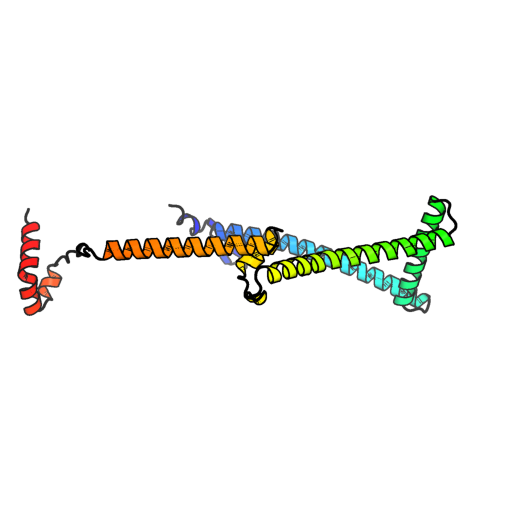. ASP A 1 107 ? -1.086 -1.192 -21.967 1.00 91.56 107 ASP A O 1
ATOM 865 N N . MET A 1 108 ? -0.991 -3.086 -23.148 1.00 93.62 108 MET A N 1
ATOM 866 C CA . MET A 1 108 ? -2.384 -3.462 -22.886 1.00 93.62 108 MET A CA 1
ATOM 867 C C . MET A 1 108 ? -2.572 -4.022 -21.476 1.00 93.62 108 MET A C 1
ATOM 869 O O . MET A 1 108 ? -3.553 -3.668 -20.829 1.00 93.62 108 MET A O 1
ATOM 873 N N . GLU A 1 109 ? -1.659 -4.865 -21.002 1.00 90.94 109 GLU A N 1
ATOM 874 C CA . GLU A 1 109 ? -1.670 -5.436 -19.652 1.00 90.94 109 GLU A CA 1
ATOM 875 C C . GLU A 1 109 ? -1.617 -4.330 -18.585 1.00 90.94 109 GLU A C 1
ATOM 877 O O . GLU A 1 109 ? -2.443 -4.306 -17.674 1.00 90.94 109 GLU A O 1
ATOM 882 N N . GLU A 1 110 ? -0.739 -3.340 -18.752 1.00 90.31 110 GLU A N 1
ATOM 883 C CA . GLU A 1 110 ? -0.665 -2.165 -17.871 1.00 90.31 110 GLU A CA 1
ATOM 884 C C . GLU A 1 110 ? -1.969 -1.356 -17.860 1.00 90.31 110 GLU A C 1
ATOM 886 O O . GLU A 1 110 ? -2.458 -0.940 -16.810 1.00 90.31 110 GLU A O 1
ATOM 891 N N . LYS A 1 111 ? -2.595 -1.165 -19.025 1.00 94.19 111 LYS A N 1
ATOM 892 C CA . LYS A 1 111 ? -3.891 -0.474 -19.100 1.00 94.19 111 LYS A CA 1
ATOM 893 C C . LYS A 1 111 ? -5.009 -1.270 -18.443 1.00 94.19 111 LYS A C 1
ATOM 895 O O . LYS A 1 111 ? -5.861 -0.677 -17.789 1.00 94.19 111 LYS A O 1
ATOM 900 N N . ILE A 1 112 ? -5.037 -2.587 -18.631 1.00 93.38 112 ILE A N 1
ATOM 901 C CA . ILE A 1 112 ? -6.046 -3.457 -18.018 1.00 93.38 112 ILE A CA 1
ATOM 902 C C . ILE A 1 112 ? -5.898 -3.418 -16.502 1.00 93.38 112 ILE A C 1
ATOM 904 O O . ILE A 1 112 ? -6.875 -3.135 -15.818 1.00 93.38 112 ILE A O 1
ATOM 908 N N . THR A 1 113 ? -4.684 -3.601 -15.991 1.00 93.00 113 THR A N 1
ATOM 909 C CA . THR A 1 113 ? -4.408 -3.560 -14.549 1.00 93.00 113 THR A CA 1
ATOM 910 C C . THR A 1 113 ? -4.736 -2.198 -13.935 1.00 93.00 113 THR A C 1
ATOM 912 O O . THR A 1 113 ? -5.353 -2.142 -12.872 1.00 93.00 113 THR A O 1
ATOM 915 N N . ALA A 1 114 ? -4.426 -1.089 -14.617 1.00 92.44 114 ALA A N 1
ATOM 916 C CA . ALA A 1 114 ? -4.827 0.247 -14.173 1.00 92.44 114 ALA A CA 1
ATOM 917 C C . ALA A 1 114 ? -6.358 0.413 -14.118 1.00 92.44 114 ALA A C 1
ATOM 919 O O . ALA A 1 114 ? -6.889 0.907 -13.123 1.00 92.44 114 ALA A O 1
ATOM 920 N N . LEU A 1 115 ? -7.076 -0.041 -15.152 1.00 92.56 115 LEU A N 1
ATOM 921 C CA . LEU A 1 115 ? -8.542 0.009 -15.202 1.00 92.56 115 LEU A CA 1
ATOM 922 C C . LEU A 1 115 ? -9.201 -0.906 -14.164 1.00 92.56 115 LEU A C 1
ATOM 924 O O . LEU A 1 115 ? -10.260 -0.578 -13.630 1.00 92.56 115 LEU A O 1
ATOM 928 N N . GLU A 1 116 ? -8.621 -2.073 -13.900 1.00 91.06 116 GLU A N 1
ATOM 929 C CA . GLU A 1 116 ? -9.089 -2.995 -12.866 1.00 91.06 116 GLU A CA 1
ATOM 930 C C . GLU A 1 116 ? -8.924 -2.379 -11.484 1.00 91.06 116 GLU A C 1
ATOM 932 O O . GLU A 1 116 ? -9.885 -2.362 -10.718 1.00 91.06 116 GLU A O 1
ATOM 937 N N . LYS A 1 117 ? -7.768 -1.773 -11.208 1.00 91.31 117 LYS A N 1
ATOM 938 C CA . LYS A 1 117 ? -7.526 -1.058 -9.957 1.00 91.31 117 LYS A CA 1
ATOM 939 C C . LYS A 1 117 ? -8.494 0.112 -9.766 1.00 91.31 117 LYS A C 1
ATOM 941 O O . LYS A 1 11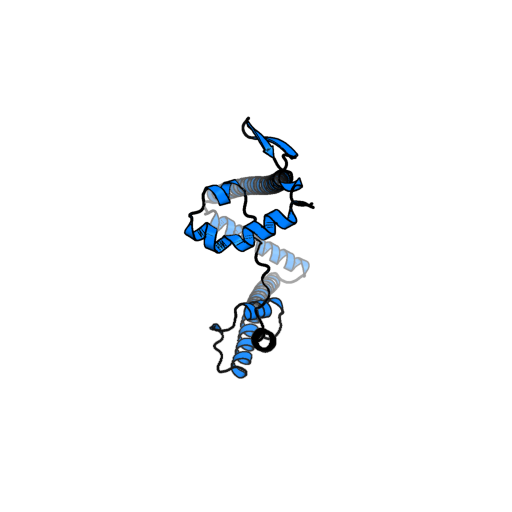7 ? -9.098 0.239 -8.706 1.00 91.31 117 LYS A O 1
ATOM 946 N N . GLU A 1 118 ? -8.711 0.921 -10.803 1.00 90.50 118 GLU A N 1
ATOM 947 C CA . GLU A 1 118 ? -9.695 2.011 -10.765 1.00 90.50 118 GLU A CA 1
ATOM 948 C C . GLU A 1 118 ? -11.108 1.477 -10.474 1.00 90.50 118 GLU A C 1
ATOM 950 O O . GLU A 1 118 ? -11.836 2.015 -9.638 1.00 90.50 118 GLU A O 1
ATOM 955 N N . LYS A 1 119 ? -11.506 0.367 -11.108 1.00 86.38 119 LYS A N 1
ATOM 956 C CA . LYS A 1 119 ? -12.792 -0.281 -10.818 1.00 86.38 119 LYS A CA 1
ATOM 957 C C . LYS A 1 119 ? -12.870 -0.794 -9.385 1.00 86.38 119 LYS A C 1
ATOM 959 O O . LYS A 1 119 ? -13.909 -0.612 -8.753 1.00 86.38 119 LYS A O 1
ATOM 964 N N . GLU A 1 120 ? -11.819 -1.426 -8.874 1.00 85.62 120 GLU A N 1
ATOM 965 C CA . GLU A 1 120 ? -11.762 -1.910 -7.493 1.00 85.62 120 GLU A CA 1
ATOM 966 C C . GLU A 1 120 ? -11.915 -0.776 -6.479 1.00 85.62 120 GLU A C 1
ATOM 968 O O . GLU A 1 120 ? -12.646 -0.938 -5.503 1.00 85.62 120 GLU A O 1
ATOM 973 N N . GLU A 1 121 ? -11.325 0.389 -6.743 1.00 85.56 121 GLU A N 1
ATOM 974 C CA . GLU A 1 121 ? -11.473 1.587 -5.910 1.00 85.56 121 GLU A CA 1
ATOM 975 C C . GLU A 1 121 ? -12.897 2.176 -5.973 1.00 85.56 121 GLU A C 1
ATOM 977 O O . GLU A 1 121 ? -13.422 2.671 -4.972 1.00 85.56 121 GLU A O 1
ATOM 982 N N . LEU A 1 122 ? -13.577 2.065 -7.120 1.00 82.81 122 LEU A N 1
ATOM 983 C CA . LEU A 1 122 ? -14.948 2.556 -7.303 1.00 82.81 122 LEU A CA 1
ATOM 984 C C . LEU A 1 122 ? -16.030 1.622 -6.736 1.00 82.81 122 LEU A C 1
ATOM 986 O O . LEU A 1 122 ? -17.114 2.090 -6.380 1.00 82.81 122 LEU A O 1
ATOM 990 N N . ILE A 1 123 ? -15.771 0.315 -6.626 1.00 78.19 123 ILE A N 1
ATOM 991 C CA . ILE A 1 123 ? -16.719 -0.669 -6.072 1.00 78.19 123 ILE A CA 1
ATOM 992 C C . ILE A 1 123 ? -17.191 -0.328 -4.644 1.00 78.19 123 ILE A C 1
ATOM 994 O O . ILE A 1 123 ? -18.408 -0.325 -4.434 1.00 78.19 123 ILE A O 1
ATOM 998 N N . PRO A 1 124 ? -16.322 -0.046 -3.651 1.00 78.69 124 PRO A N 1
ATOM 999 C CA . PRO A 1 124 ? -16.767 0.274 -2.295 1.00 78.69 124 PRO A CA 1
ATOM 1000 C C . PRO A 1 124 ? -17.538 1.595 -2.247 1.00 78.69 124 PRO A C 1
ATOM 1002 O O . PRO A 1 124 ? -18.542 1.684 -1.545 1.00 78.69 124 PRO A O 1
ATOM 1005 N N . ILE A 1 125 ? -17.129 2.592 -3.039 1.00 79.75 125 ILE A N 1
ATOM 1006 C CA . ILE A 1 125 ? -17.810 3.891 -3.125 1.00 79.75 125 ILE A CA 1
ATOM 1007 C C . ILE A 1 125 ? -19.222 3.707 -3.685 1.00 79.75 125 ILE A C 1
ATOM 1009 O O . ILE A 1 125 ? -20.190 4.212 -3.118 1.00 79.75 125 ILE A O 1
ATOM 1013 N N . LYS A 1 126 ? -19.357 2.947 -4.777 1.00 82.00 126 LYS A N 1
ATOM 1014 C CA . LYS A 1 126 ? -20.654 2.681 -5.400 1.00 82.00 126 LYS A CA 1
ATOM 1015 C C . LYS A 1 126 ? -21.571 1.879 -4.479 1.00 82.00 126 LYS A C 1
ATOM 1017 O O . LYS A 1 126 ? -22.708 2.286 -4.283 1.00 82.00 126 LYS A O 1
ATOM 1022 N N . LYS A 1 127 ? -21.066 0.809 -3.851 1.00 82.50 127 LYS A N 1
ATOM 1023 C CA . LYS A 1 127 ? -21.833 0.021 -2.870 1.00 82.50 127 LYS A CA 1
ATOM 1024 C C . LYS A 1 127 ? -22.317 0.878 -1.703 1.00 82.50 127 LYS A C 1
ATOM 1026 O O . LYS A 1 127 ? -23.489 0.820 -1.357 1.00 82.50 127 LYS A O 1
ATOM 1031 N N . LYS A 1 128 ? -21.438 1.717 -1.148 1.00 82.56 128 LYS A N 1
ATOM 1032 C CA . LYS A 1 128 ? -21.789 2.640 -0.065 1.00 82.56 128 LYS A CA 1
ATOM 1033 C C . LYS A 1 128 ? -22.892 3.613 -0.492 1.00 82.56 128 LYS A C 1
ATOM 1035 O O . LYS A 1 128 ? -23.861 3.789 0.236 1.00 82.56 128 LYS A O 1
ATOM 1040 N N . ASN A 1 129 ? -22.775 4.204 -1.680 1.00 84.31 129 ASN A N 1
ATOM 1041 C CA . ASN A 1 129 ? -23.789 5.115 -2.216 1.00 84.31 129 ASN A CA 1
ATOM 1042 C C . ASN A 1 129 ? -25.132 4.415 -2.475 1.00 84.31 129 ASN A C 1
ATOM 1044 O O . ASN A 1 129 ? -26.183 4.992 -2.193 1.00 84.31 129 ASN A O 1
ATOM 1048 N N . ASP A 1 130 ? -25.109 3.182 -2.983 1.00 86.31 130 ASP A N 1
ATOM 1049 C CA . ASP A 1 130 ? -26.313 2.385 -3.225 1.00 86.31 130 ASP A CA 1
ATOM 1050 C C . ASP A 1 130 ? -27.018 2.034 -1.898 1.00 86.31 130 ASP A C 1
ATOM 1052 O O . ASP A 1 130 ? -28.230 2.218 -1.776 1.00 86.31 130 ASP A O 1
ATOM 1056 N N . GLU A 1 131 ? -26.269 1.625 -0.867 1.00 85.69 131 GLU A N 1
ATOM 1057 C CA . GLU A 1 131 ? -26.804 1.334 0.474 1.00 85.69 131 GLU A CA 1
ATOM 1058 C C . GLU A 1 131 ? -27.387 2.574 1.162 1.00 85.69 131 GLU A C 1
ATOM 1060 O O . GLU A 1 131 ? -28.467 2.510 1.751 1.00 85.69 131 GLU A O 1
ATOM 1065 N N . ILE A 1 132 ? -26.707 3.717 1.046 1.00 85.12 132 ILE A N 1
ATOM 1066 C CA . ILE A 1 132 ? -27.199 5.006 1.541 1.00 85.12 132 ILE A CA 1
ATOM 1067 C C . ILE A 1 132 ? -28.496 5.399 0.817 1.00 85.12 132 ILE A C 1
ATOM 1069 O O . ILE A 1 132 ? -29.472 5.812 1.447 1.00 85.12 132 ILE A O 1
ATOM 1073 N N . SER A 1 133 ? -28.551 5.218 -0.506 1.00 85.94 133 SER A N 1
ATOM 1074 C CA . SER A 1 133 ? -29.761 5.484 -1.287 1.00 85.94 133 SER A CA 1
ATOM 1075 C C . SER A 1 133 ? -30.933 4.601 -0.853 1.00 85.94 133 SER A C 1
ATOM 1077 O O . SER A 1 133 ? -32.062 5.085 -0.750 1.00 85.94 133 SER A O 1
ATOM 1079 N N . GLU A 1 134 ? -30.691 3.317 -0.578 1.00 87.50 134 GLU A N 1
ATOM 1080 C CA . GLU A 1 134 ? -31.710 2.421 -0.026 1.00 87.50 134 GLU A CA 1
ATOM 1081 C C . GLU A 1 134 ? -32.164 2.846 1.371 1.00 87.50 134 GLU A C 1
ATOM 1083 O O . GLU A 1 134 ? -33.368 2.874 1.634 1.00 87.50 134 GLU A O 1
ATOM 1088 N N . PHE A 1 135 ? -31.228 3.213 2.248 1.00 89.62 135 PHE A N 1
ATOM 1089 C CA . PHE A 1 135 ? -31.531 3.692 3.594 1.00 89.62 135 PHE A CA 1
ATOM 1090 C C . PHE A 1 135 ? -32.453 4.914 3.551 1.00 89.62 135 PHE A C 1
ATOM 1092 O O . PHE A 1 135 ? -33.517 4.903 4.166 1.00 89.62 135 PHE A O 1
ATOM 1099 N N . LYS A 1 136 ? -32.119 5.913 2.730 1.00 88.06 136 LYS A N 1
ATOM 1100 C CA . LYS A 1 136 ? -32.904 7.144 2.573 1.00 88.06 136 LYS A CA 1
ATOM 1101 C C . LYS A 1 136 ? -34.307 6.915 2.004 1.00 88.06 136 LYS A C 1
ATOM 1103 O O . LYS A 1 136 ? -35.222 7.681 2.291 1.00 88.06 136 LYS A O 1
ATOM 1108 N N . LYS A 1 137 ? -34.508 5.866 1.198 1.00 89.62 137 LYS A N 1
ATOM 1109 C CA . LYS A 1 137 ? -35.849 5.489 0.711 1.00 89.62 137 LYS A CA 1
ATOM 1110 C C . LYS A 1 137 ? -36.739 4.939 1.825 1.00 89.62 137 LYS A C 1
ATOM 1112 O O . LYS A 1 137 ? -37.945 5.152 1.782 1.00 89.62 137 LYS A O 1
ATOM 1117 N N . ILE A 1 138 ? -36.160 4.203 2.773 1.00 88.31 138 ILE A N 1
ATOM 1118 C CA . ILE A 1 138 ? -36.889 3.567 3.882 1.00 88.31 138 ILE A CA 1
ATOM 1119 C C . ILE A 1 138 ? -37.081 4.553 5.039 1.00 88.31 138 ILE A C 1
ATOM 1121 O O . ILE A 1 138 ? -38.139 4.576 5.663 1.00 88.31 138 ILE A O 1
ATOM 1125 N N . TYR A 1 139 ? -36.073 5.386 5.285 1.00 88.00 139 TYR A N 1
ATOM 1126 C CA . TYR A 1 139 ? -36.002 6.346 6.378 1.00 88.00 139 TYR A CA 1
ATOM 1127 C C . TYR A 1 139 ? -35.802 7.771 5.835 1.00 88.00 139 TYR A C 1
ATOM 1129 O O . TYR A 1 139 ? -34.739 8.359 6.023 1.00 88.00 139 TYR A O 1
ATOM 1137 N N . PRO A 1 140 ? -36.799 8.340 5.132 1.00 87.25 140 PRO A N 1
ATOM 1138 C CA . PRO A 1 140 ? -36.661 9.646 4.483 1.00 87.25 140 PRO A CA 1
ATOM 1139 C C . PRO A 1 140 ? -36.515 10.811 5.471 1.00 87.25 140 PRO A C 1
ATOM 1141 O O . PRO A 1 140 ? -35.939 11.835 5.111 1.00 87.25 140 PRO A O 1
ATOM 1144 N N . ASP A 1 141 ? -37.020 10.646 6.696 1.00 88.06 141 ASP A N 1
ATOM 1145 C CA . ASP A 1 141 ? -37.024 11.677 7.741 1.00 88.06 141 ASP A CA 1
ATOM 1146 C C . ASP A 1 141 ? -35.735 11.699 8.580 1.00 88.06 141 ASP A C 1
ATOM 1148 O O . ASP A 1 141 ? -35.571 12.570 9.431 1.00 88.06 141 ASP A O 1
ATOM 1152 N N . ILE A 1 142 ? -34.832 10.736 8.373 1.00 84.00 142 ILE A N 1
ATOM 1153 C CA . ILE A 1 142 ? -33.587 10.605 9.134 1.00 84.00 142 ILE A CA 1
ATOM 1154 C C . ILE A 1 142 ? -32.438 11.156 8.293 1.00 84.00 142 ILE A C 1
ATOM 1156 O O . ILE A 1 142 ? -32.176 10.670 7.190 1.00 84.00 142 ILE A O 1
ATOM 1160 N N . ASP A 1 143 ? -31.732 12.157 8.820 1.00 79.88 143 ASP A N 1
ATOM 1161 C CA . ASP A 1 143 ? -30.478 12.610 8.225 1.00 79.88 143 ASP A CA 1
ATOM 1162 C C . ASP A 1 143 ? -29.383 11.567 8.501 1.00 79.88 143 ASP A C 1
ATOM 1164 O O . ASP A 1 143 ? -29.163 11.134 9.633 1.00 79.88 143 ASP A O 1
ATOM 1168 N N . GLU A 1 144 ? -28.665 11.171 7.453 1.00 72.38 144 GLU A N 1
ATOM 1169 C CA . GLU A 1 144 ? -27.534 10.242 7.512 1.00 72.38 144 GLU A CA 1
ATOM 1170 C C . GLU A 1 144 ? -26.434 10.721 8.476 1.00 72.38 144 GLU A C 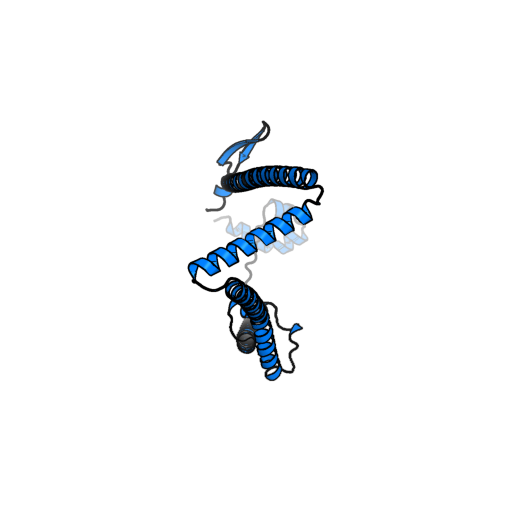1
ATOM 1172 O O . GLU A 1 144 ? -25.694 9.911 9.033 1.00 72.38 144 GLU A O 1
ATOM 1177 N N . ARG A 1 145 ? -26.333 12.038 8.700 1.00 77.69 145 ARG A N 1
ATOM 1178 C CA . ARG A 1 145 ? -25.373 12.658 9.629 1.00 77.69 145 ARG A CA 1
ATOM 1179 C C . ARG A 1 145 ? -25.782 12.550 11.093 1.00 77.69 145 ARG A C 1
ATOM 1181 O O . ARG A 1 145 ? -24.941 12.743 11.966 1.00 77.69 145 ARG A O 1
ATOM 1188 N N . GLU A 1 146 ? -27.052 12.271 11.353 1.00 82.69 146 GLU A N 1
ATOM 1189 C CA . GLU A 1 146 ? -27.616 12.139 12.698 1.00 82.69 146 GLU A CA 1
ATOM 1190 C C . GLU A 1 146 ? -27.683 10.674 13.156 1.00 82.69 146 GLU A C 1
ATOM 1192 O O . GLU A 1 146 ? -28.136 10.383 14.264 1.00 82.69 146 GLU A O 1
ATOM 1197 N N . ILE A 1 147 ? -27.207 9.736 12.328 1.00 84.38 147 ILE A N 1
ATOM 1198 C CA . ILE A 1 147 ? -27.099 8.326 12.701 1.00 84.38 147 ILE A CA 1
ATOM 1199 C C . ILE A 1 147 ? -26.104 8.181 13.858 1.00 84.38 147 ILE A C 1
ATOM 1201 O O . ILE A 1 147 ? -24.981 8.685 13.818 1.00 84.38 147 ILE A O 1
ATOM 1205 N N . ASP A 1 148 ? -26.522 7.445 14.887 1.00 86.88 148 ASP A N 1
ATOM 1206 C CA . ASP A 1 148 ? -25.713 7.180 16.072 1.00 86.88 148 ASP A CA 1
ATOM 1207 C C . ASP A 1 148 ? -24.356 6.531 15.699 1.00 86.88 148 ASP A C 1
ATOM 1209 O O . ASP A 1 148 ? -24.337 5.549 14.944 1.00 86.88 148 ASP A O 1
ATOM 1213 N N . PRO A 1 149 ? -23.222 7.017 16.243 1.00 86.44 149 PRO A N 1
ATOM 1214 C CA . PRO A 1 149 ? -21.892 6.470 15.968 1.00 86.44 149 PRO A CA 1
ATOM 1215 C C . PRO A 1 149 ? -21.757 4.961 16.217 1.00 86.44 149 PRO A C 1
ATOM 1217 O O . PRO A 1 149 ? -20.975 4.293 15.542 1.00 86.44 149 PRO A O 1
ATOM 1220 N N . GLU A 1 150 ? -22.515 4.405 17.165 1.00 87.88 150 GLU A N 1
ATOM 1221 C CA . GLU A 1 150 ? -22.532 2.966 17.451 1.00 87.88 150 GLU A CA 1
ATOM 1222 C C . GLU A 1 150 ? -23.117 2.160 16.280 1.00 87.88 150 GLU A C 1
ATOM 1224 O O . GLU A 1 150 ? -22.624 1.078 15.967 1.00 87.88 150 GLU A O 1
ATOM 1229 N N . ILE A 1 151 ? -24.124 2.710 15.590 1.00 88.12 151 ILE A N 1
ATOM 1230 C CA . ILE A 1 151 ? -24.751 2.091 14.413 1.00 88.12 151 ILE A CA 1
ATOM 1231 C C . ILE A 1 151 ? -23.794 2.130 13.222 1.00 88.12 151 ILE A C 1
ATOM 1233 O O . ILE A 1 151 ? -23.659 1.135 12.513 1.00 88.12 151 ILE A O 1
ATOM 1237 N N . LEU A 1 152 ? -23.100 3.255 13.020 1.00 86.06 152 LEU A N 1
ATOM 1238 C CA . LEU A 1 152 ? -22.111 3.398 11.947 1.00 86.06 152 LEU A CA 1
ATOM 1239 C C . LEU A 1 152 ? -20.936 2.434 12.129 1.00 86.06 152 LEU A C 1
ATOM 1241 O O . LEU A 1 152 ? -20.508 1.796 11.171 1.00 86.06 152 LEU A O 1
ATOM 1245 N N . LYS A 1 153 ? -20.462 2.275 13.367 1.00 88.44 153 LYS A N 1
ATOM 1246 C CA . LYS A 1 153 ? -19.395 1.328 13.691 1.00 88.44 153 LYS A CA 1
ATOM 1247 C C . LYS A 1 153 ? -19.813 -0.122 13.424 1.00 88.44 153 LYS A C 1
ATOM 1249 O O . LYS A 1 153 ? -19.087 -0.858 12.765 1.00 88.44 153 LYS A O 1
ATOM 1254 N N . GLU A 1 154 ? -20.997 -0.524 13.886 1.00 88.50 154 GLU A N 1
ATOM 1255 C CA . GLU A 1 154 ? -21.528 -1.871 13.633 1.00 88.50 154 GLU A CA 1
ATOM 1256 C C . GLU A 1 154 ? -21.773 -2.117 12.133 1.00 88.50 154 GLU A C 1
ATOM 1258 O O . GLU A 1 154 ? -21.583 -3.232 11.649 1.00 88.50 154 GLU A O 1
ATOM 1263 N N . TRP A 1 155 ? -22.168 -1.097 11.368 1.00 87.06 155 TRP A N 1
ATOM 1264 C CA . TRP A 1 155 ? -22.314 -1.196 9.913 1.00 87.06 155 TRP A CA 1
ATOM 1265 C C . TRP A 1 155 ? -20.973 -1.481 9.221 1.00 87.06 155 TRP A C 1
ATOM 1267 O O . TRP A 1 155 ? -20.886 -2.414 8.418 1.00 87.06 155 TRP A O 1
ATOM 1277 N N . GLU A 1 156 ? -19.917 -0.750 9.587 1.00 84.75 156 GLU A N 1
ATOM 1278 C CA . GLU A 1 156 ? -18.567 -0.959 9.050 1.00 84.75 156 GLU A CA 1
ATOM 1279 C C . GLU A 1 156 ? -17.986 -2.334 9.433 1.00 84.75 156 GLU A C 1
ATOM 1281 O O . GLU A 1 156 ? -17.333 -2.984 8.611 1.00 84.75 156 GLU A O 1
ATOM 1286 N N . GLU A 1 157 ? -18.255 -2.813 10.651 1.00 86.88 157 GLU A N 1
ATOM 1287 C CA . GLU A 1 157 ? -17.728 -4.086 11.161 1.00 86.88 157 GLU A CA 1
ATOM 1288 C C . GLU A 1 157 ? -18.513 -5.310 10.656 1.00 86.88 157 GLU A C 1
ATOM 1290 O O . GLU A 1 157 ? -17.918 -6.325 10.279 1.00 86.88 157 GLU A O 1
ATOM 1295 N N . SER A 1 158 ? -19.847 -5.234 10.618 1.00 80.25 158 SER A N 1
ATOM 1296 C CA . SER A 1 158 ? -20.709 -6.395 10.349 1.00 80.25 158 SER A CA 1
ATOM 1297 C C . SER A 1 158 ? -20.912 -6.701 8.864 1.00 80.25 158 SER A C 1
ATOM 1299 O O . SER A 1 158 ? -21.365 -7.797 8.530 1.00 80.25 158 SER A O 1
ATOM 1301 N N . LYS A 1 159 ? -20.576 -5.762 7.964 1.00 80.69 159 LYS A N 1
ATOM 1302 C CA . LYS A 1 159 ? -20.802 -5.874 6.506 1.00 80.69 159 LYS A CA 1
ATOM 1303 C C . LYS A 1 159 ? -22.261 -6.191 6.135 1.00 80.69 159 LYS A C 1
ATOM 1305 O O . LYS A 1 159 ? -22.524 -6.780 5.085 1.00 80.69 159 LYS A O 1
ATOM 1310 N N . ARG A 1 160 ? -23.205 -5.842 7.012 1.00 84.94 160 ARG A N 1
ATOM 1311 C CA . ARG A 1 160 ? -24.651 -5.961 6.786 1.00 84.94 160 ARG A CA 1
ATOM 1312 C C . ARG A 1 160 ? -25.194 -4.649 6.214 1.00 84.94 160 ARG A C 1
ATOM 1314 O O . ARG A 1 160 ? -24.595 -3.612 6.470 1.00 84.94 160 ARG A O 1
ATOM 1321 N N .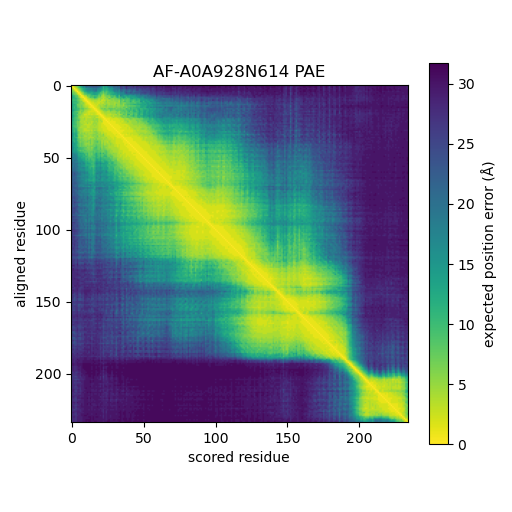 PRO A 1 161 ? -26.324 -4.650 5.488 1.00 87.38 161 PRO A N 1
ATOM 1322 C CA . PRO A 1 161 ? -26.922 -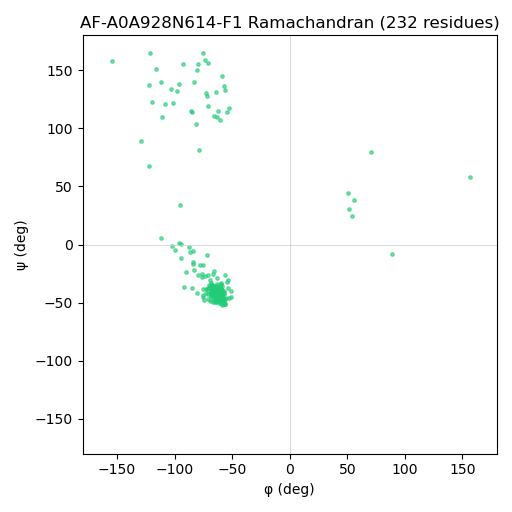3.414 4.983 1.00 87.38 161 PRO A CA 1
ATOM 1323 C C . PRO A 1 161 ? -27.229 -2.409 6.106 1.00 87.38 161 PRO A C 1
ATOM 1325 O O . PRO A 1 161 ? -27.803 -2.787 7.131 1.00 87.38 161 PRO A O 1
ATOM 1328 N N . LEU A 1 162 ? -26.925 -1.119 5.893 1.00 88.31 162 LEU A N 1
ATOM 1329 C CA . LEU A 1 162 ? -27.137 -0.043 6.881 1.00 88.31 162 LEU A CA 1
ATOM 1330 C C . LEU A 1 162 ? -28.565 -0.022 7.456 1.00 88.31 162 LEU A C 1
ATOM 1332 O O . LEU A 1 162 ? -28.753 0.155 8.657 1.00 88.31 162 LEU A O 1
ATOM 1336 N N . LYS A 1 163 ? -29.574 -0.257 6.608 1.00 88.81 163 LYS A N 1
ATOM 1337 C CA . LYS A 1 163 ? -30.991 -0.334 7.007 1.00 88.81 163 LYS A CA 1
ATOM 1338 C C . LYS A 1 163 ? -31.256 -1.390 8.086 1.00 88.81 163 LYS A C 1
ATOM 1340 O O . LYS A 1 163 ? -32.006 -1.126 9.023 1.00 88.81 163 LYS A O 1
ATOM 1345 N N . ASP A 1 164 ? -30.614 -2.552 7.983 1.00 89.06 164 ASP A N 1
ATOM 1346 C CA . ASP A 1 164 ? -30.850 -3.676 8.886 1.00 89.06 164 ASP A CA 1
ATOM 1347 C C . ASP A 1 164 ? -30.206 -3.376 10.241 1.00 89.06 164 ASP A C 1
ATOM 1349 O O . ASP A 1 164 ? -30.871 -3.451 11.275 1.00 89.06 164 ASP A O 1
ATOM 1353 N N . VAL A 1 165 ? -28.947 -2.925 10.220 1.00 90.19 165 VAL A N 1
ATOM 1354 C CA . VAL A 1 165 ? -28.187 -2.541 11.419 1.00 90.19 165 VAL A CA 1
ATOM 1355 C C . VAL A 1 165 ? -28.882 -1.406 12.171 1.00 90.19 165 VAL A C 1
ATOM 1357 O O . VAL A 1 165 ? -29.056 -1.483 13.389 1.00 90.19 165 VAL A O 1
ATOM 1360 N N . TYR A 1 166 ? -29.336 -0.379 11.445 1.00 90.19 166 TYR A N 1
ATOM 1361 C CA . TYR A 1 166 ? -30.084 0.731 12.023 1.00 90.19 166 TYR A CA 1
ATOM 1362 C C . TYR A 1 166 ? -31.362 0.241 12.706 1.00 90.19 166 TYR A C 1
ATOM 1364 O O . TYR A 1 166 ? -31.594 0.553 13.874 1.00 90.19 166 TYR A O 1
ATOM 1372 N N . SER A 1 167 ? -32.169 -0.571 12.018 1.00 89.62 167 SER A N 1
ATOM 1373 C CA . SER A 1 167 ? -33.431 -1.078 12.567 1.00 89.62 167 SER A CA 1
ATOM 1374 C C . SER A 1 167 ? -33.234 -1.946 13.817 1.00 89.62 167 SER A C 1
ATOM 1376 O O . SER A 1 167 ? -33.967 -1.808 14.795 1.00 89.62 167 SER A O 1
ATOM 1378 N N . GLU A 1 168 ? -32.211 -2.802 13.829 1.00 90.00 168 GLU A N 1
ATOM 1379 C CA . GLU A 1 168 ? -31.951 -3.731 14.926 1.00 90.00 168 GLU A CA 1
ATOM 1380 C C . GLU A 1 168 ? -31.459 -2.998 16.179 1.00 90.00 168 GLU A C 1
ATOM 1382 O O . GLU A 1 168 ? -31.961 -3.224 17.286 1.00 90.00 168 GLU A O 1
ATOM 1387 N N . LEU A 1 169 ? -30.495 -2.088 16.021 1.00 89.62 169 LEU A N 1
ATOM 1388 C CA . LEU A 1 169 ? -29.913 -1.364 17.149 1.00 89.62 169 LEU A CA 1
ATOM 1389 C C . LEU A 1 169 ? -30.864 -0.315 17.720 1.00 89.62 169 LEU A C 1
ATOM 1391 O O . LEU A 1 169 ? -30.944 -0.178 18.944 1.00 89.62 169 LEU A O 1
ATOM 1395 N N . THR A 1 170 ? -31.623 0.384 16.873 1.00 88.62 170 THR A N 1
ATOM 1396 C CA . THR A 1 170 ? -32.670 1.302 17.348 1.00 88.62 170 THR A CA 1
ATOM 1397 C C . THR A 1 170 ? -33.745 0.548 18.124 1.00 88.62 170 THR A C 1
ATOM 1399 O O . THR A 1 170 ? -34.091 0.954 19.235 1.00 88.62 170 THR A O 1
ATOM 1402 N N . LEU A 1 171 ? -34.195 -0.609 17.626 1.00 89.69 171 LEU A N 1
ATOM 1403 C CA . LEU A 1 171 ? -35.139 -1.466 18.340 1.00 89.69 171 LEU A CA 1
ATOM 1404 C C . LEU A 1 171 ? -34.573 -1.929 19.689 1.00 89.69 171 LEU A C 1
ATOM 1406 O O . LEU A 1 171 ? -35.259 -1.864 20.711 1.00 89.69 171 LEU A O 1
ATOM 1410 N N . LYS A 1 172 ? -33.309 -2.360 19.725 1.00 90.31 172 LYS A N 1
ATOM 1411 C CA . LYS A 1 172 ? -32.638 -2.787 20.959 1.00 90.31 172 LYS A CA 1
ATOM 1412 C C . LYS A 1 172 ? -32.534 -1.651 21.983 1.00 90.31 172 LYS A C 1
ATOM 1414 O O . LYS A 1 172 ? -32.785 -1.888 23.167 1.00 90.31 172 LYS A O 1
ATOM 1419 N N . LYS A 1 173 ? -32.212 -0.427 21.544 1.00 88.44 173 LYS A N 1
ATOM 1420 C CA . LYS A 1 173 ? -32.186 0.778 22.394 1.00 88.44 173 LYS A CA 1
ATOM 1421 C C . LYS A 1 173 ? -33.569 1.080 22.968 1.00 88.44 173 LYS A C 1
ATOM 1423 O O . LYS A 1 173 ? -33.707 1.145 24.189 1.00 88.44 173 LYS A O 1
ATOM 1428 N N . MET A 1 174 ? -34.600 1.112 22.123 1.00 88.75 174 MET A N 1
ATOM 1429 C CA . MET A 1 174 ? -35.986 1.326 22.558 1.00 88.75 174 MET A CA 1
ATOM 1430 C C . MET A 1 174 ? -36.461 0.264 23.560 1.00 88.75 174 MET A C 1
ATOM 1432 O O . MET A 1 174 ? -37.115 0.584 24.552 1.00 88.75 174 MET A O 1
ATOM 1436 N N . LEU A 1 175 ? -36.121 -1.012 23.346 1.00 90.06 175 LEU A N 1
ATOM 1437 C CA . LEU A 1 175 ? -36.470 -2.090 24.277 1.00 90.06 175 LEU A CA 1
ATOM 1438 C C . LEU A 1 175 ? -35.762 -1.936 25.625 1.00 90.06 175 LEU A C 1
ATOM 1440 O O . LEU A 1 175 ? -36.386 -2.132 26.670 1.00 90.06 175 LEU A O 1
ATOM 1444 N N . LYS A 1 176 ? -34.482 -1.549 25.616 1.00 89.06 176 LYS A N 1
ATOM 1445 C CA . LYS A 1 176 ? -33.713 -1.296 26.837 1.00 89.06 176 LYS A CA 1
ATOM 1446 C C . LYS A 1 176 ? -34.303 -0.125 27.624 1.00 89.06 176 LYS A C 1
ATOM 1448 O O . LYS A 1 176 ? -34.546 -0.274 28.818 1.00 89.06 176 LYS A O 1
ATOM 1453 N N . GLU A 1 177 ? -34.615 0.987 26.966 1.00 87.69 177 GLU A N 1
ATOM 1454 C CA . GLU A 1 177 ? -35.277 2.143 27.588 1.00 87.69 177 GLU A CA 1
ATOM 1455 C C . GLU A 1 177 ? -36.652 1.784 28.153 1.00 87.69 177 GLU A C 1
ATOM 1457 O O . GLU A 1 177 ? -36.964 2.114 29.298 1.00 87.69 177 GLU A O 1
ATOM 1462 N N . LYS A 1 178 ? -37.463 1.031 27.402 1.00 87.12 178 LYS A N 1
ATOM 1463 C CA . LYS A 1 178 ? -38.769 0.555 27.872 1.00 87.12 178 LYS A CA 1
ATOM 1464 C C . LYS A 1 178 ? -38.645 -0.368 29.086 1.00 87.12 178 LYS A C 1
ATOM 1466 O O . LYS A 1 178 ? -39.468 -0.304 29.993 1.00 87.12 178 LYS A O 1
ATOM 1471 N N . SER A 1 179 ? -37.622 -1.222 29.123 1.00 84.38 179 SER A N 1
ATOM 1472 C CA . SER A 1 179 ? -37.358 -2.074 30.286 1.00 84.38 179 SER A CA 1
ATOM 1473 C C . SER A 1 179 ? -36.904 -1.261 31.500 1.00 84.38 179 SER A C 1
ATOM 1475 O O . SER A 1 179 ? -37.427 -1.466 32.588 1.00 84.38 179 SER A O 1
ATOM 1477 N N . ALA A 1 180 ? -36.017 -0.280 31.307 1.00 83.75 180 ALA A N 1
ATOM 1478 C CA . ALA A 1 180 ? -35.512 0.572 32.378 1.00 83.75 180 ALA A CA 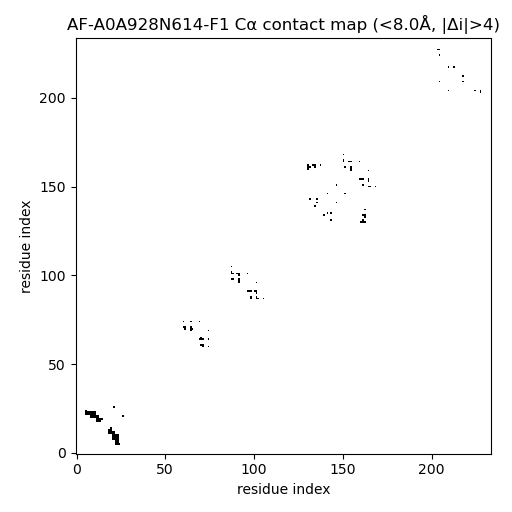1
ATOM 1479 C C . ALA A 1 180 ? -36.613 1.471 32.954 1.00 83.75 180 ALA A C 1
ATOM 1481 O O . ALA A 1 180 ? -36.764 1.564 34.165 1.00 83.75 180 ALA A O 1
ATOM 1482 N N . THR A 1 181 ? -37.436 2.077 32.098 1.00 84.69 181 THR A N 1
ATOM 1483 C CA . THR A 1 181 ? -38.604 2.865 32.522 1.00 84.69 181 THR A CA 1
ATOM 1484 C C . THR A 1 181 ? -39.640 2.009 33.241 1.00 84.69 181 THR A C 1
ATOM 1486 O O . THR A 1 181 ? -40.175 2.443 34.257 1.00 84.69 181 THR A O 1
ATOM 1489 N N . LYS A 1 182 ? -39.890 0.776 32.776 1.00 86.69 182 LYS A N 1
ATOM 1490 C CA . LYS A 1 182 ? -40.766 -0.172 33.474 1.00 86.69 182 LYS A CA 1
ATOM 1491 C C . LYS A 1 182 ? -40.223 -0.531 34.858 1.00 86.69 182 LYS A C 1
ATOM 1493 O O . LYS A 1 182 ? -40.971 -0.426 35.820 1.00 86.69 182 LYS A O 1
ATOM 1498 N N . SER A 1 183 ? -38.946 -0.891 34.974 1.00 78.62 183 SER A N 1
ATOM 1499 C CA . SER A 1 183 ? -38.327 -1.197 36.269 1.00 78.62 183 SER A CA 1
ATOM 1500 C C . SER A 1 183 ? -38.284 0.016 37.197 1.00 78.62 183 SER A C 1
ATOM 1502 O O . SER A 1 183 ? -38.541 -0.125 38.385 1.00 78.62 183 SER A O 1
ATOM 1504 N N . ASN A 1 184 ? -38.016 1.215 36.676 1.00 79.56 184 ASN A N 1
ATOM 1505 C CA . ASN A 1 184 ? -38.053 2.443 37.470 1.00 79.56 184 ASN A CA 1
ATOM 1506 C C . ASN A 1 184 ? -39.462 2.724 37.989 1.00 79.56 184 ASN A C 1
ATOM 1508 O O . ASN A 1 184 ? -39.614 3.026 39.164 1.00 79.56 184 ASN A O 1
ATOM 1512 N N . LYS A 1 185 ? -40.488 2.544 37.151 1.00 80.38 185 LYS A N 1
ATOM 1513 C CA . LYS A 1 185 ? -41.883 2.694 37.564 1.00 80.38 185 LYS A CA 1
ATOM 1514 C C . LYS A 1 185 ? -42.299 1.639 38.593 1.00 80.38 185 LYS A C 1
ATOM 1516 O O . LYS A 1 185 ? -42.920 1.981 39.585 1.00 80.38 185 LYS A O 1
ATOM 1521 N N . GLU A 1 186 ? -41.911 0.377 38.406 1.00 79.06 186 GLU A N 1
ATOM 1522 C CA . GLU A 1 186 ? -42.154 -0.693 39.387 1.00 79.06 186 GLU A CA 1
ATOM 1523 C C . GLU A 1 186 ? -41.448 -0.414 40.724 1.00 79.06 186 GLU A C 1
ATOM 1525 O O . GLU A 1 186 ? -42.025 -0.654 41.785 1.00 79.06 186 GLU A O 1
ATOM 1530 N N . ASN A 1 187 ? -40.230 0.132 40.687 1.00 72.62 187 ASN A N 1
ATOM 1531 C CA . ASN A 1 187 ? -39.499 0.559 41.875 1.00 72.62 187 ASN A CA 1
ATOM 1532 C C . ASN A 1 187 ? -40.146 1.781 42.538 1.00 72.62 187 ASN A C 1
ATOM 1534 O O . ASN A 1 187 ? -40.228 1.804 43.756 1.00 72.62 187 ASN A O 1
ATOM 1538 N N . GLU A 1 188 ? -40.624 2.774 41.786 1.00 70.88 188 GLU A N 1
ATOM 1539 C CA . GLU A 1 188 ? -41.359 3.930 42.323 1.00 70.88 188 GLU A CA 1
ATOM 1540 C C . GLU A 1 188 ? -42.694 3.508 42.954 1.00 70.88 188 GLU A C 1
ATOM 1542 O O . GLU A 1 188 ? -42.986 3.888 44.090 1.00 70.88 188 GLU A O 1
ATOM 1547 N N . ASP A 1 189 ? -43.461 2.655 42.270 1.00 71.56 189 ASP A N 1
ATOM 1548 C CA . ASP A 1 189 ? -44.728 2.109 42.762 1.00 71.56 189 ASP A CA 1
ATOM 1549 C C . ASP A 1 189 ? -44.497 1.277 44.040 1.00 71.56 189 ASP A C 1
ATOM 1551 O O . ASP A 1 189 ? -45.230 1.425 45.020 1.00 71.56 189 ASP A O 1
ATOM 1555 N N . SER A 1 190 ? -43.427 0.474 44.085 1.00 67.31 190 SER A N 1
ATOM 1556 C CA . SER A 1 190 ? -43.050 -0.329 45.263 1.00 67.31 190 SER A CA 1
ATOM 1557 C C . SER A 1 190 ? -42.395 0.496 46.382 1.00 67.31 190 SER A C 1
ATOM 1559 O O . SER A 1 190 ? -42.516 0.146 47.553 1.00 67.31 190 SER A O 1
ATOM 1561 N N . SER A 1 191 ? -41.723 1.602 46.049 1.00 56.47 191 SER A N 1
ATOM 1562 C CA . SER A 1 191 ? -41.038 2.503 46.990 1.00 56.47 191 SER A CA 1
ATOM 1563 C C . SER A 1 191 ? -41.956 3.590 47.558 1.00 56.47 191 SER A C 1
ATOM 1565 O O . SER A 1 191 ? -41.529 4.356 48.425 1.00 56.47 191 SER A O 1
ATOM 1567 N N . SER A 1 192 ? -43.219 3.651 47.129 1.00 54.72 192 SER A N 1
ATOM 1568 C CA . SER A 1 192 ? -44.250 4.477 47.766 1.00 54.72 192 SER A CA 1
ATOM 1569 C C . SER A 1 192 ? -44.707 3.924 49.133 1.00 54.72 192 SER A C 1
ATOM 1571 O O . SER A 1 192 ? -45.388 4.620 49.889 1.00 54.72 192 SER A O 1
ATOM 1573 N N . GLY A 1 193 ? -44.281 2.706 49.499 1.00 51.72 193 GLY A N 1
ATOM 1574 C CA . GLY A 1 193 ? -44.525 2.077 50.797 1.00 51.72 193 GLY A CA 1
ATOM 1575 C C . GLY A 1 193 ? -43.262 1.930 51.654 1.00 51.72 193 GLY A C 1
ATOM 1576 O O . GLY A 1 193 ? -42.430 1.067 51.402 1.00 51.72 193 GLY A O 1
ATOM 1577 N N . SER A 1 194 ? -43.192 2.717 52.733 1.00 45.12 194 SER A N 1
ATOM 1578 C CA . SER A 1 194 ? -42.415 2.452 53.960 1.00 45.12 194 SER A CA 1
ATOM 1579 C C . SER A 1 194 ? -40.879 2.531 53.895 1.00 45.12 194 SER A C 1
ATOM 1581 O O . SER A 1 194 ? -40.181 1.529 54.024 1.00 45.12 194 SER A O 1
ATOM 1583 N N . VAL A 1 195 ? -40.330 3.751 53.938 1.00 45.00 195 VAL A N 1
ATOM 1584 C CA . VAL A 1 195 ? -39.008 3.977 54.558 1.00 45.00 195 VAL A CA 1
ATOM 1585 C C . VAL A 1 195 ? -39.185 4.020 56.081 1.00 45.00 195 VAL A C 1
ATOM 1587 O O . VAL A 1 195 ? -39.294 5.076 56.696 1.00 45.00 195 VAL A O 1
ATOM 1590 N N . ALA A 1 196 ? -39.253 2.840 56.692 1.00 46.28 196 ALA A N 1
ATOM 1591 C CA . ALA A 1 196 ? -39.039 2.630 58.120 1.00 46.28 196 ALA A CA 1
ATOM 1592 C C . ALA A 1 196 ? -38.012 1.504 58.254 1.00 46.28 196 ALA A C 1
ATOM 1594 O O . ALA A 1 196 ? -38.366 0.329 58.271 1.00 46.28 196 ALA A O 1
ATOM 1595 N N . GLY A 1 197 ? -36.727 1.860 58.274 1.00 43.66 197 GLY A N 1
ATOM 1596 C CA . GLY A 1 197 ? -35.665 0.866 58.414 1.00 43.66 197 GLY A CA 1
ATOM 1597 C 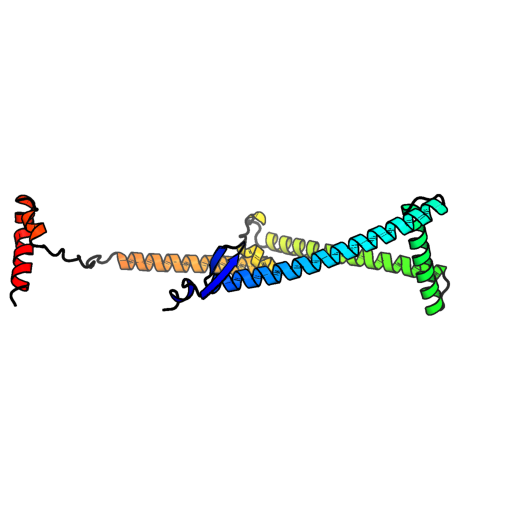C . GLY A 1 197 ? -34.312 1.304 57.876 1.00 43.66 197 GLY A C 1
ATOM 1598 O O . GLY A 1 197 ? -33.745 0.628 57.028 1.00 43.66 197 GLY A O 1
ATOM 1599 N N . LEU A 1 198 ? -33.770 2.409 58.386 1.00 36.09 198 LEU A N 1
ATOM 1600 C CA . LEU A 1 198 ? -32.318 2.538 58.500 1.00 36.09 198 LEU A CA 1
ATOM 1601 C C . LEU A 1 198 ? -31.973 2.178 59.950 1.00 36.09 198 LEU A C 1
ATOM 1603 O O . LEU A 1 198 ? -32.655 2.673 60.850 1.00 36.09 198 LEU A O 1
ATOM 1607 N N . PRO A 1 199 ? -30.974 1.318 60.216 1.00 41.97 199 PRO A N 1
ATOM 1608 C CA . PRO A 1 199 ? -30.510 1.124 61.577 1.00 41.97 199 PRO A CA 1
ATOM 1609 C C . PRO A 1 199 ? -29.876 2.444 62.025 1.00 41.97 199 PRO A C 1
ATOM 1611 O O . PRO A 1 199 ? -28.833 2.847 61.506 1.00 41.97 199 PRO A O 1
ATOM 1614 N N . GLU A 1 200 ? -30.523 3.145 62.960 1.00 40.75 200 GLU A N 1
ATOM 1615 C CA . GLU A 1 200 ? -29.841 4.154 63.767 1.00 40.75 200 GLU A CA 1
ATOM 1616 C C . GLU A 1 200 ? -28.616 3.460 64.371 1.00 40.75 200 GLU A C 1
ATOM 1618 O O . GLU A 1 200 ? -28.751 2.481 65.107 1.00 40.75 200 GLU A O 1
ATOM 1623 N N . ARG A 1 201 ? -27.410 3.935 64.035 1.00 44.41 201 ARG A N 1
ATOM 1624 C CA . ARG A 1 201 ? -26.244 3.667 64.878 1.00 44.41 201 ARG A CA 1
ATOM 1625 C C . ARG A 1 201 ? -26.628 4.140 66.274 1.00 44.41 201 ARG A C 1
ATOM 1627 O O . ARG A 1 201 ? -26.859 5.332 66.458 1.00 44.41 201 ARG A O 1
ATOM 1634 N N . GLU A 1 202 ? -26.734 3.218 67.224 1.00 52.62 202 GLU A N 1
ATOM 1635 C CA . GLU A 1 202 ? -26.839 3.582 68.631 1.00 52.62 202 GLU A CA 1
ATOM 1636 C C . GLU A 1 202 ? -25.559 4.360 68.978 1.00 52.62 202 GLU A C 1
ATOM 1638 O O . GLU A 1 202 ? -24.464 3.802 68.982 1.00 52.62 202 GLU A O 1
ATOM 1643 N N . GLU A 1 203 ? -25.675 5.678 69.158 1.00 58.00 203 GLU A N 1
ATOM 1644 C CA . GLU A 1 203 ? -24.594 6.495 69.704 1.00 58.00 203 GLU A CA 1
ATOM 1645 C C . GLU A 1 203 ? -24.323 6.011 71.133 1.00 58.00 203 GLU A C 1
ATOM 1647 O O . GLU A 1 203 ? -25.156 6.179 72.026 1.00 58.00 203 GLU A O 1
ATOM 1652 N N . GLU A 1 204 ? -23.179 5.363 71.344 1.00 63.41 204 GLU A N 1
ATOM 1653 C CA . GLU A 1 204 ? -22.726 4.980 72.677 1.00 63.41 204 GLU A CA 1
ATOM 1654 C C . GLU A 1 204 ? -22.297 6.237 73.447 1.00 63.41 204 GLU A C 1
ATOM 1656 O O . GLU A 1 204 ? -21.375 6.953 73.053 1.00 63.41 204 GLU A O 1
ATOM 1661 N N . PHE A 1 205 ? -22.961 6.513 74.570 1.00 70.25 205 PHE A N 1
ATOM 1662 C CA . PHE A 1 205 ? -22.611 7.618 75.456 1.00 70.25 205 PHE A CA 1
ATOM 1663 C C . PHE A 1 205 ? -21.454 7.192 76.364 1.00 70.25 205 PHE A C 1
ATOM 1665 O O . PHE A 1 205 ? -21.653 6.429 77.307 1.00 70.25 205 PHE A O 1
ATOM 1672 N N . THR A 1 206 ? -20.240 7.660 76.074 1.00 75.19 206 THR A N 1
ATOM 1673 C CA . THR A 1 206 ? -19.068 7.439 76.934 1.00 75.19 206 THR A CA 1
ATOM 1674 C C . THR A 1 206 ? -19.055 8.405 78.124 1.00 75.19 206 THR A C 1
ATOM 1676 O O . THR A 1 206 ? -19.601 9.509 78.049 1.00 75.19 206 THR A O 1
ATOM 1679 N N . ASP A 1 207 ? -18.390 8.025 79.220 1.00 73.44 207 ASP A N 1
ATOM 1680 C CA . ASP A 1 207 ? -18.248 8.851 80.432 1.00 73.44 207 ASP A CA 1
ATOM 1681 C C . ASP A 1 207 ? -17.692 10.258 80.136 1.00 73.44 207 ASP A C 1
ATOM 1683 O O . ASP A 1 207 ? -18.123 11.245 80.736 1.00 73.44 207 ASP A O 1
ATOM 1687 N N . GLU A 1 208 ? -16.750 10.370 79.195 1.00 72.44 208 GLU A N 1
ATOM 1688 C CA . GLU A 1 208 ? -16.171 11.651 78.768 1.00 72.44 208 GLU A CA 1
ATOM 1689 C C . GLU A 1 208 ? -17.181 12.523 78.012 1.00 72.44 208 GLU A C 1
ATOM 1691 O O . GLU A 1 208 ? -17.233 13.735 78.222 1.00 72.44 208 GLU A O 1
ATOM 1696 N N . LEU A 1 209 ? -18.032 11.915 77.179 1.00 75.56 209 LEU A N 1
ATOM 1697 C CA . LEU A 1 209 ? -19.076 12.619 76.435 1.00 75.56 209 LEU A CA 1
ATOM 1698 C C . LEU A 1 209 ? -20.162 13.161 77.379 1.00 75.56 209 LEU A C 1
ATOM 1700 O O . LEU A 1 209 ? -20.633 14.282 77.209 1.00 75.56 209 LEU A O 1
ATOM 1704 N N . ILE A 1 210 ? -20.523 12.387 78.408 1.00 77.06 210 ILE A N 1
ATOM 1705 C CA . ILE A 1 210 ? -21.514 12.770 79.427 1.00 77.06 210 ILE A CA 1
ATOM 1706 C C . ILE A 1 210 ? -21.009 13.919 80.303 1.00 77.06 210 ILE A C 1
ATOM 1708 O O . ILE A 1 210 ? -21.791 14.779 80.700 1.00 77.06 210 ILE A O 1
ATOM 1712 N N . ARG A 1 211 ? -19.706 13.975 80.589 1.00 78.06 211 ARG A N 1
ATOM 1713 C CA . ARG A 1 211 ? -19.119 15.078 81.367 1.00 78.06 211 ARG A CA 1
ATOM 1714 C C . ARG A 1 211 ? -19.019 16.384 80.585 1.00 78.06 211 ARG A C 1
ATOM 1716 O O . ARG A 1 211 ? -19.032 17.446 81.197 1.00 78.06 211 ARG A O 1
ATOM 1723 N N . ASN A 1 212 ? -18.916 16.297 79.261 1.00 76.69 212 ASN A N 1
ATOM 1724 C CA . ASN A 1 212 ? -18.708 17.451 78.390 1.00 76.69 212 ASN A CA 1
ATOM 1725 C C . ASN A 1 212 ? -19.993 17.956 77.711 1.00 76.69 212 ASN A C 1
ATOM 1727 O O . ASN A 1 212 ? -19.946 18.977 77.027 1.00 76.69 212 ASN A O 1
ATOM 1731 N N . MET A 1 213 ? -21.131 17.272 77.875 1.00 79.38 213 MET A N 1
ATOM 1732 C CA . MET A 1 213 ? -22.414 17.737 77.338 1.00 79.38 213 MET A CA 1
ATOM 1733 C C . MET A 1 213 ? -23.051 18.808 78.226 1.00 79.38 213 MET A C 1
ATOM 1735 O O . MET A 1 213 ? -22.890 18.816 79.444 1.00 79.38 213 MET A O 1
ATOM 1739 N N . SER A 1 214 ? -23.813 19.711 77.611 1.00 78.69 214 SER A N 1
ATOM 1740 C CA . SER A 1 214 ? -24.553 20.734 78.353 1.00 78.69 214 SER A CA 1
ATOM 1741 C C . SER A 1 214 ? -25.728 20.133 79.138 1.00 78.69 214 SER A C 1
ATOM 1743 O O . SER A 1 214 ? -26.302 19.122 78.733 1.00 78.69 214 SER A O 1
ATOM 1745 N N . ASP A 1 215 ? -26.183 20.802 80.204 1.00 74.94 215 ASP A N 1
ATOM 1746 C CA . ASP A 1 215 ? -27.333 20.350 81.015 1.00 74.94 215 ASP A CA 1
ATOM 1747 C C . ASP A 1 215 ? -28.599 20.103 80.179 1.00 74.94 215 ASP A C 1
ATOM 1749 O O . ASP A 1 215 ? -29.420 19.229 80.472 1.00 74.94 215 ASP A O 1
ATOM 1753 N N . LYS A 1 216 ? -28.774 20.878 79.105 1.00 73.88 216 LYS A N 1
ATOM 1754 C CA . LYS A 1 216 ? -29.910 20.745 78.190 1.00 73.88 216 LYS A CA 1
ATOM 1755 C C . LYS A 1 216 ? -29.803 19.483 77.330 1.00 73.88 216 LYS A C 1
ATOM 1757 O O . LYS A 1 216 ? -30.815 18.828 77.081 1.00 73.88 216 LYS A O 1
ATOM 1762 N N . GLU A 1 217 ? -28.600 19.131 76.891 1.00 72.38 217 GLU A N 1
ATOM 1763 C CA . GLU A 1 217 ? -28.328 17.913 76.119 1.00 72.38 217 GLU A CA 1
ATOM 1764 C C . GLU A 1 217 ? -28.358 16.670 77.006 1.00 72.38 217 GLU A C 1
ATOM 1766 O O . GLU A 1 217 ? -28.944 15.659 76.614 1.00 72.38 217 GLU A O 1
ATOM 1771 N N . PHE A 1 218 ? -27.842 16.776 78.231 1.00 78.19 218 PHE A N 1
ATOM 1772 C CA . PHE A 1 218 ? -27.926 15.724 79.236 1.00 78.19 218 PHE A CA 1
ATOM 1773 C C . PHE A 1 218 ? -29.376 15.366 79.548 1.00 78.19 218 PHE A C 1
ATOM 1775 O O . PHE A 1 218 ? -29.764 14.209 79.417 1.00 78.19 218 PHE A O 1
ATOM 1782 N N . ASN A 1 219 ? -30.221 16.353 79.864 1.00 74.19 219 ASN A N 1
ATOM 1783 C CA . ASN A 1 219 ? -31.634 16.103 80.162 1.00 74.19 219 ASN A CA 1
ATOM 1784 C C . ASN A 1 219 ? -32.398 15.508 78.970 1.00 74.19 219 ASN A C 1
ATOM 1786 O O . ASN A 1 219 ? -33.259 14.648 79.153 1.00 74.19 219 ASN A O 1
ATOM 1790 N N . LYS A 1 220 ? -32.060 15.918 77.741 1.00 78.06 220 LYS A N 1
ATOM 1791 C CA . LYS A 1 220 ? -32.659 15.369 76.517 1.00 78.06 220 LYS A CA 1
ATOM 1792 C C . LYS A 1 220 ? -32.273 13.901 76.289 1.00 78.06 220 LYS A C 1
ATOM 1794 O O . LYS A 1 220 ? -33.095 13.126 75.803 1.00 78.06 220 LYS A O 1
ATOM 1799 N N . ASN A 1 221 ? -31.052 13.517 76.660 1.00 76.62 221 ASN A N 1
ATOM 1800 C CA . ASN A 1 221 ? -30.504 12.177 76.435 1.00 76.62 221 ASN A CA 1
ATOM 1801 C C . ASN A 1 221 ? -30.519 11.278 77.687 1.00 76.62 221 ASN A C 1
ATOM 1803 O O . ASN A 1 221 ? -30.184 10.097 77.601 1.00 76.62 221 ASN A O 1
ATOM 1807 N N . PHE A 1 222 ? -30.983 11.792 78.829 1.00 77.06 222 PHE A N 1
ATOM 1808 C CA . PHE A 1 222 ? -30.947 11.150 80.147 1.00 77.06 222 PHE A CA 1
ATOM 1809 C C . PHE A 1 222 ? -31.507 9.722 80.151 1.00 77.06 222 PHE A C 1
ATOM 1811 O O . PHE A 1 222 ? -30.904 8.795 80.690 1.00 77.06 222 PHE A O 1
ATOM 1818 N N . THR A 1 223 ? -32.650 9.508 79.497 1.00 77.25 223 THR A N 1
ATOM 1819 C CA . THR A 1 223 ? -33.297 8.190 79.442 1.00 77.25 223 THR A CA 1
ATOM 1820 C C . THR A 1 223 ? -32.509 7.178 78.605 1.00 77.25 223 THR A C 1
ATOM 1822 O O . THR A 1 223 ? -32.570 5.981 78.888 1.00 77.25 223 THR A O 1
ATOM 1825 N N . LYS A 1 224 ? -31.775 7.635 77.581 1.00 79.19 224 LYS A N 1
ATOM 1826 C CA . LYS A 1 224 ? -30.919 6.781 76.742 1.00 79.19 224 LYS A CA 1
ATOM 1827 C C . LYS A 1 224 ? -29.640 6.408 77.494 1.00 79.19 224 LYS A C 1
ATOM 1829 O O . LYS A 1 224 ? -29.329 5.223 77.584 1.00 79.19 224 LYS A O 1
ATOM 1834 N N . ILE A 1 225 ? -29.011 7.390 78.143 1.00 77.56 225 ILE A N 1
ATOM 1835 C CA . ILE A 1 225 ? -27.832 7.204 79.002 1.00 77.56 225 ILE A CA 1
ATOM 1836 C C . ILE A 1 225 ? -28.133 6.176 80.107 1.00 77.56 225 ILE A C 1
ATOM 1838 O O . ILE A 1 225 ? -27.437 5.172 80.232 1.00 77.56 225 ILE A O 1
ATOM 1842 N N . LEU A 1 226 ? -29.239 6.333 80.848 1.00 78.12 226 LEU A N 1
ATOM 1843 C CA . LEU A 1 226 ? -29.631 5.382 81.901 1.00 78.12 226 LEU A CA 1
ATOM 1844 C C . LEU A 1 226 ? -29.874 3.953 81.394 1.00 78.12 226 LEU A C 1
ATOM 1846 O O . LEU A 1 226 ? -29.604 2.987 82.111 1.00 78.12 226 LEU A O 1
ATOM 1850 N N . LYS A 1 227 ? -30.421 3.795 80.183 1.00 78.00 227 LYS A N 1
ATOM 1851 C CA . LYS A 1 227 ? -30.650 2.470 79.585 1.00 78.00 227 LYS A CA 1
ATOM 1852 C C . LYS A 1 227 ? -29.340 1.782 79.201 1.00 78.00 227 LYS A C 1
ATOM 1854 O O . LYS A 1 227 ? -29.266 0.563 79.338 1.00 78.00 227 LYS A O 1
ATOM 1859 N N . GLN A 1 228 ? -28.338 2.541 78.760 1.00 76.88 228 GLN A N 1
ATOM 1860 C CA . GLN A 1 228 ? -27.013 2.021 78.423 1.00 76.88 228 GLN A CA 1
ATOM 1861 C C . GLN A 1 228 ? -26.289 1.491 79.670 1.00 76.88 228 GLN A C 1
ATOM 1863 O O . GLN A 1 228 ? -25.893 0.329 79.677 1.00 76.88 228 GLN A O 1
ATOM 1868 N N . TYR A 1 229 ? -26.230 2.258 80.768 1.00 69.19 229 TYR A N 1
ATOM 1869 C CA . TYR A 1 229 ? -25.597 1.780 82.012 1.00 69.19 229 TYR A CA 1
ATOM 1870 C C . TYR A 1 229 ? -26.333 0.591 82.643 1.00 69.19 229 TYR A C 1
ATOM 1872 O O . TYR A 1 229 ? -25.698 -0.341 83.121 1.00 69.19 229 TYR A O 1
ATOM 1880 N N . LYS A 1 230 ? -27.672 0.538 82.562 1.00 69.81 230 LYS A N 1
ATOM 1881 C CA . LYS A 1 230 ? -28.437 -0.636 83.029 1.00 69.81 230 LYS A CA 1
ATOM 1882 C C . LYS A 1 230 ? -28.183 -1.915 82.222 1.00 69.81 230 LYS A C 1
ATOM 1884 O O . LYS A 1 230 ? -28.467 -2.997 82.730 1.00 69.81 230 LYS A O 1
ATOM 1889 N N . LYS A 1 231 ? -27.716 -1.808 80.973 1.00 61.44 231 LYS A N 1
ATOM 1890 C CA . LYS A 1 231 ? -27.311 -2.962 80.154 1.00 61.44 231 LYS A CA 1
ATOM 1891 C C . LYS A 1 231 ? -25.874 -3.420 80.447 1.00 61.44 231 LYS A C 1
ATOM 1893 O O . LYS A 1 231 ? -25.582 -4.570 80.150 1.00 61.44 231 LYS A O 1
ATOM 1898 N N . GLY A 1 232 ? -25.020 -2.558 81.009 1.00 56.12 232 GLY A N 1
ATOM 1899 C CA . GLY A 1 232 ? -23.609 -2.854 81.298 1.00 56.12 232 GLY A CA 1
ATOM 1900 C C . GLY A 1 232 ? -23.335 -3.592 82.618 1.00 56.12 232 GLY A C 1
ATOM 1901 O O . GLY A 1 232 ? -22.267 -4.172 82.755 1.00 56.12 232 GLY A O 1
ATOM 1902 N N . ASP A 1 233 ? -24.289 -3.616 83.557 1.00 50.12 233 ASP A N 1
ATOM 1903 C CA . ASP A 1 233 ? -24.160 -4.264 84.881 1.00 50.12 233 ASP A CA 1
ATOM 1904 C C . ASP A 1 233 ? -24.723 -5.710 84.931 1.00 50.12 233 ASP A C 1
ATOM 1906 O O . ASP A 1 233 ? -25.291 -6.139 85.940 1.00 50.12 233 ASP A O 1
ATOM 1910 N N . ARG A 1 234 ? -24.618 -6.487 83.844 1.00 39.75 234 ARG A N 1
ATOM 1911 C CA . ARG A 1 234 ? -24.982 -7.919 83.824 1.00 39.75 234 ARG A CA 1
ATOM 1912 C C . ARG A 1 234 ? -23.883 -8.799 83.261 1.00 39.75 234 ARG A C 1
ATOM 1914 O O . ARG A 1 234 ? -23.360 -8.449 82.184 1.00 39.75 234 ARG A O 1
#